Protein AF-A0A2E2QLI1-F1 (afdb_monomer_lite)

Sequence (233 aa):
MRKVNATKKMTFEQELQELSLDFSISRYLEIRRKYPESNPDGFLFFRPYEDTIGFEYAITLEQELEKFQITQGTFLGMLDGYPNRIDQLCLEMLAAIDTRENIENEIPHAIANGLAIGDALLDFLINITLESISYHKCEIPHSYLLLLRMRTNLLNNKYVSEQTSRQRRKFAAKIVAENPDASIRDIAKEMGVNHVTLYAWMKDKKFKEIVERARNFDREEFFKLVGKVLNDK

Structure (mmCIF, N/CA/C/O backbone):
data_AF-A0A2E2QLI1-F1
#
_entry.id   AF-A0A2E2QLI1-F1
#
loop_
_atom_site.group_PDB
_atom_site.id
_atom_site.type_symbol
_atom_site.label_atom_id
_atom_site.label_alt_id
_atom_site.label_comp_id
_atom_site.label_asym_id
_atom_site.label_entity_id
_atom_site.label_seq_id
_atom_site.pdbx_PDB_ins_code
_atom_site.Cartn_x
_atom_site.Cartn_y
_atom_site.Cartn_z
_atom_site.occupancy
_atom_site.B_iso_or_equiv
_atom_site.auth_seq_id
_atom_site.auth_comp_id
_atom_site.auth_asym_id
_atom_site.auth_atom_id
_atom_site.pdbx_PDB_model_num
ATOM 1 N N . MET A 1 1 ? -58.098 16.244 11.320 1.00 41.19 1 MET A N 1
ATOM 2 C CA . MET A 1 1 ? -56.768 16.894 11.310 1.00 41.19 1 MET A CA 1
ATOM 3 C C . MET A 1 1 ? -55.703 15.829 11.540 1.00 41.19 1 MET A C 1
ATOM 5 O O . MET A 1 1 ? -55.616 15.307 12.644 1.00 41.19 1 MET A O 1
ATOM 9 N N . ARG A 1 2 ? -54.956 15.432 10.500 1.00 39.00 2 ARG A N 1
ATOM 10 C CA . ARG A 1 2 ? -53.805 14.526 10.654 1.00 39.00 2 ARG A CA 1
ATOM 11 C C . ARG A 1 2 ? -52.645 15.339 11.225 1.00 39.00 2 ARG A C 1
ATOM 13 O O . ARG A 1 2 ? -52.205 16.288 10.584 1.00 39.00 2 ARG A O 1
ATOM 20 N N . LYS A 1 3 ? -52.192 14.993 12.432 1.00 42.06 3 LYS A N 1
ATOM 21 C CA . LYS A 1 3 ? -50.946 15.520 12.996 1.00 42.06 3 LYS A CA 1
ATOM 22 C C . LYS A 1 3 ? -49.805 15.034 12.105 1.00 42.06 3 LYS A C 1
ATOM 24 O O . LYS A 1 3 ? -49.535 13.839 12.047 1.00 42.06 3 LYS A O 1
ATOM 29 N N . VAL A 1 4 ? -49.192 15.954 11.368 1.00 42.75 4 VAL A N 1
ATOM 30 C CA . VAL A 1 4 ? -47.910 15.718 10.706 1.00 42.75 4 VAL A CA 1
ATOM 31 C C . VAL A 1 4 ? -46.896 15.576 11.836 1.00 42.75 4 VAL A C 1
ATOM 33 O O . VAL A 1 4 ? -46.640 16.542 12.553 1.00 42.75 4 VAL A O 1
ATOM 36 N N . ASN A 1 5 ? -46.399 14.359 12.063 1.00 43.91 5 ASN A N 1
ATOM 37 C CA . ASN A 1 5 ? -45.281 14.143 12.974 1.00 43.91 5 ASN A CA 1
ATOM 38 C C . ASN A 1 5 ? -44.095 14.926 12.413 1.00 43.91 5 ASN A C 1
ATOM 40 O O . ASN A 1 5 ? -43.587 14.599 11.343 1.00 43.91 5 ASN A O 1
ATOM 44 N N . ALA A 1 6 ? -43.704 15.992 13.107 1.00 49.56 6 ALA A N 1
ATOM 45 C CA . ALA A 1 6 ? -42.495 16.725 12.790 1.00 49.56 6 ALA A CA 1
ATOM 46 C C . ALA A 1 6 ? -41.318 15.763 12.975 1.00 49.56 6 ALA A C 1
ATOM 48 O O . ALA A 1 6 ? -41.024 15.350 14.098 1.00 49.56 6 ALA A O 1
ATOM 49 N N . THR A 1 7 ? -40.683 15.361 11.876 1.00 58.19 7 THR A N 1
ATOM 50 C CA . THR A 1 7 ? -39.455 14.570 11.908 1.00 58.19 7 THR A CA 1
ATOM 51 C C . THR A 1 7 ? -38.426 15.389 12.678 1.00 58.19 7 THR A C 1
ATOM 53 O O . THR A 1 7 ? -38.032 16.472 12.241 1.00 58.19 7 THR A O 1
ATOM 56 N N . LYS A 1 8 ? -38.071 14.933 13.882 1.00 75.88 8 LYS A N 1
ATOM 57 C CA . LYS A 1 8 ? -37.109 15.617 14.745 1.00 75.88 8 LYS A CA 1
ATOM 58 C C . LYS A 1 8 ? -35.804 15.746 13.960 1.00 75.88 8 LYS A C 1
ATOM 60 O O . LYS A 1 8 ? -35.238 14.740 13.546 1.00 75.88 8 LYS A O 1
ATOM 65 N N . LYS A 1 9 ? -35.367 16.980 13.699 1.00 78.88 9 LYS A N 1
ATOM 66 C CA . LYS A 1 9 ? -34.127 17.235 12.962 1.00 78.88 9 LYS A CA 1
ATOM 67 C C . LYS A 1 9 ? -32.970 16.719 13.817 1.00 78.88 9 LYS A C 1
ATOM 69 O O . LYS A 1 9 ? -32.770 17.221 14.921 1.00 78.88 9 LYS A O 1
ATOM 74 N N . MET A 1 10 ? -32.275 15.697 13.333 1.00 82.25 10 MET A N 1
ATOM 75 C CA . MET A 1 10 ? -31.115 15.143 14.022 1.00 82.25 10 MET A CA 1
ATOM 76 C C . MET A 1 10 ? -29.966 16.151 14.061 1.00 82.25 10 MET A C 1
ATOM 78 O O . MET A 1 10 ? -29.800 16.951 13.128 1.00 82.25 10 MET A O 1
ATOM 82 N N . THR A 1 11 ? -29.186 16.113 15.142 1.00 87.69 11 THR A N 1
ATOM 83 C CA . THR A 1 11 ? -27.909 16.835 15.227 1.00 87.69 11 THR A CA 1
ATOM 84 C C . THR A 1 11 ? -26.853 16.141 14.370 1.00 87.69 11 THR A C 1
ATOM 86 O O . THR A 1 11 ? -27.034 14.995 13.965 1.00 87.69 11 THR A O 1
ATOM 89 N N . PHE A 1 12 ? -25.752 16.833 14.081 1.00 85.25 12 PHE A N 1
ATOM 90 C CA . PHE A 1 12 ? -24.655 16.250 13.309 1.00 85.25 12 PHE A CA 1
ATOM 91 C C . PHE A 1 12 ? -24.100 14.992 13.994 1.00 85.25 12 PHE A C 1
ATOM 93 O O . PHE A 1 12 ? -23.959 13.960 13.350 1.00 85.25 12 PHE A O 1
ATOM 100 N N . GLU A 1 13 ? -23.901 15.040 15.311 1.00 83.69 13 GLU A N 1
ATOM 101 C CA . GLU A 1 13 ? -23.387 13.930 16.120 1.00 83.69 13 GLU A CA 1
ATOM 102 C C . GLU A 1 13 ? -24.304 12.703 16.060 1.00 83.69 13 GLU A C 1
ATOM 104 O O . GLU A 1 13 ? -23.829 11.577 15.956 1.00 83.69 13 GLU A O 1
ATOM 109 N N . GLN A 1 14 ? -25.624 12.916 16.061 1.00 85.56 14 GLN A N 1
ATOM 110 C CA . GLN A 1 14 ? -26.598 11.832 15.914 1.00 85.56 14 GLN A CA 1
ATOM 111 C C . GLN A 1 14 ? -26.523 11.194 14.526 1.00 85.56 14 GLN A C 1
ATOM 113 O O . GLN A 1 14 ? -26.624 9.977 14.400 1.00 85.56 14 GLN A O 1
ATOM 118 N N . GLU A 1 15 ? -26.335 11.999 13.477 1.00 87.50 15 GLU A N 1
ATOM 119 C CA . GLU A 1 15 ? -26.189 11.478 12.116 1.00 87.50 15 GLU A CA 1
ATOM 120 C C . GLU A 1 15 ? -24.873 10.713 11.930 1.00 87.50 15 GLU A C 1
ATOM 122 O O . GLU A 1 15 ? -24.858 9.720 11.205 1.00 87.50 15 GLU A O 1
ATOM 127 N N . LEU A 1 16 ? -23.797 11.125 12.610 1.00 83.69 16 LEU A N 1
ATOM 128 C CA . LEU A 1 16 ? -22.539 10.372 12.650 1.00 83.69 16 LEU A CA 1
ATOM 129 C C . LEU A 1 16 ? -22.682 9.043 13.381 1.00 83.69 16 LEU A C 1
ATOM 131 O O . LEU A 1 16 ? -22.188 8.028 12.899 1.00 83.69 16 LEU A O 1
ATOM 135 N N . GLN A 1 17 ? -23.368 9.043 14.523 1.00 80.56 17 GLN A N 1
ATOM 136 C CA . GLN A 1 17 ? -23.605 7.829 15.293 1.00 80.56 17 GLN A CA 1
ATOM 137 C C . GLN A 1 17 ? -24.444 6.816 14.505 1.00 80.56 17 GLN A C 1
ATOM 139 O O . GLN A 1 17 ? -24.152 5.626 14.525 1.00 80.56 17 GLN A O 1
ATOM 144 N N . GLU A 1 18 ? -25.464 7.265 13.773 1.00 84.38 18 GLU A N 1
ATOM 145 C CA . GLU A 1 18 ? -26.214 6.371 12.886 1.00 84.38 18 GLU A CA 1
ATOM 146 C C . GLU A 1 18 ? -25.352 5.852 11.731 1.00 84.38 18 GLU A C 1
ATOM 148 O O . GLU A 1 18 ? -25.391 4.660 11.434 1.00 84.38 18 GLU A O 1
ATOM 153 N N . LEU A 1 19 ? -24.535 6.713 11.111 1.00 83.88 19 LEU A N 1
ATOM 154 C CA . LEU A 1 19 ? -23.639 6.307 10.026 1.00 83.88 19 LEU A CA 1
ATOM 155 C C . LEU A 1 19 ? -22.602 5.264 10.479 1.00 83.88 19 LEU A C 1
ATOM 157 O O . LEU A 1 19 ? -22.236 4.404 9.682 1.00 83.88 19 LEU A O 1
ATOM 161 N N . SER A 1 20 ? -22.119 5.327 11.723 1.00 79.06 20 SER A N 1
ATOM 162 C CA . SER A 1 20 ? -21.141 4.362 12.248 1.00 79.06 20 SER A CA 1
ATOM 163 C C . SER A 1 20 ? -21.757 3.010 12.624 1.00 79.06 20 SER A C 1
ATOM 165 O O . SER A 1 20 ? -21.043 2.007 12.672 1.00 79.06 20 SER A O 1
ATOM 167 N N . LEU A 1 21 ? -23.068 2.966 12.882 1.00 81.19 21 LEU A N 1
ATOM 168 C CA . LEU A 1 21 ? -23.817 1.735 13.141 1.00 81.19 21 LEU A CA 1
ATOM 169 C C . LEU A 1 21 ? -24.309 1.069 11.847 1.00 81.19 21 LEU A C 1
ATOM 171 O O . LEU A 1 21 ? -24.316 -0.157 11.769 1.00 81.19 21 LEU A O 1
ATOM 175 N N . ASP A 1 22 ? -24.694 1.860 10.842 1.00 84.06 22 ASP A N 1
ATOM 176 C CA . ASP A 1 22 ? -25.166 1.389 9.534 1.00 84.06 22 ASP A CA 1
ATOM 177 C C . ASP A 1 22 ? -24.547 2.223 8.399 1.00 84.06 22 ASP A C 1
ATOM 179 O O . ASP A 1 22 ? -25.115 3.201 7.894 1.00 84.06 22 ASP A O 1
ATOM 183 N N . PHE A 1 23 ? -23.319 1.859 8.021 1.00 85.62 23 PHE A N 1
ATOM 184 C CA . PHE A 1 23 ? -22.571 2.606 7.018 1.00 85.62 23 PHE A CA 1
ATOM 185 C C . PHE A 1 23 ? -23.143 2.399 5.613 1.00 85.62 23 PHE A C 1
ATOM 187 O O . PHE A 1 23 ? -23.206 1.286 5.089 1.00 85.62 23 PHE A O 1
ATOM 194 N N . SER A 1 24 ? -23.431 3.506 4.924 1.00 89.62 24 SER A N 1
ATOM 195 C CA . SER A 1 24 ? -23.629 3.500 3.476 1.00 89.62 24 SER A CA 1
ATOM 196 C C . SER A 1 24 ? -22.991 4.716 2.817 1.00 89.62 24 SER A C 1
ATOM 198 O O . SER A 1 24 ? -23.020 5.833 3.340 1.00 89.62 24 SER A O 1
ATOM 200 N N . ILE A 1 25 ? -22.468 4.515 1.604 1.00 90.44 25 ILE A N 1
ATOM 201 C CA . ILE A 1 25 ? -21.868 5.591 0.802 1.00 90.44 25 ILE A CA 1
ATOM 202 C C . ILE A 1 25 ? -22.886 6.715 0.566 1.00 90.44 25 ILE A C 1
ATOM 204 O O . ILE A 1 25 ? -22.552 7.894 0.668 1.00 90.44 25 ILE A O 1
ATOM 208 N N . SER A 1 26 ? -24.143 6.367 0.280 1.00 92.75 26 SER A N 1
ATOM 209 C CA . SER A 1 26 ? -25.210 7.346 0.061 1.00 92.75 26 SER A CA 1
ATOM 210 C C . SER A 1 26 ? -25.440 8.232 1.285 1.00 92.75 26 SER A C 1
ATOM 212 O O . SER A 1 26 ? -25.528 9.451 1.128 1.00 92.75 26 SER A O 1
ATOM 214 N N . ARG A 1 27 ? -25.475 7.646 2.491 1.00 90.12 27 ARG A N 1
ATOM 215 C CA . ARG A 1 27 ? -25.647 8.392 3.743 1.00 90.12 27 ARG A CA 1
ATOM 216 C C . ARG A 1 27 ? -24.430 9.255 4.063 1.00 90.12 27 ARG A C 1
ATOM 218 O O . ARG A 1 27 ? -24.593 10.429 4.385 1.00 90.12 27 ARG A O 1
ATOM 225 N N . TYR A 1 28 ? -23.223 8.717 3.888 1.00 90.06 28 TYR A N 1
ATOM 226 C CA . TYR A 1 28 ? -21.980 9.480 4.027 1.00 90.06 28 TYR A CA 1
ATOM 227 C C . TYR A 1 28 ? -21.989 10.735 3.137 1.00 90.06 28 TYR A C 1
ATOM 229 O O . TYR A 1 28 ? -21.735 11.846 3.605 1.00 90.06 28 TYR A O 1
ATOM 237 N N . LEU A 1 29 ? -22.353 10.586 1.856 1.00 91.44 29 LEU A N 1
ATOM 238 C CA . LEU A 1 29 ? -22.421 11.703 0.909 1.00 91.44 29 LEU A CA 1
ATOM 239 C C . LEU A 1 29 ? -23.506 12.724 1.272 1.00 91.44 29 LEU A C 1
ATOM 241 O O . LEU A 1 29 ? -23.312 13.919 1.052 1.00 91.44 29 LEU A O 1
ATOM 245 N N . GLU A 1 30 ? -24.645 12.280 1.803 1.00 92.00 30 GLU A N 1
ATOM 246 C CA . GLU A 1 30 ? -25.705 13.169 2.284 1.00 92.00 30 GLU A CA 1
ATOM 247 C C . GLU A 1 30 ? -25.203 14.058 3.428 1.00 92.00 30 GLU A C 1
ATOM 249 O O . GLU A 1 30 ? -25.315 15.284 3.351 1.00 92.00 30 GLU A O 1
ATOM 254 N N . ILE A 1 31 ? -24.578 13.453 4.442 1.00 90.06 31 ILE A N 1
ATOM 255 C CA . ILE A 1 31 ? -24.029 14.165 5.600 1.00 90.06 31 ILE A CA 1
ATOM 256 C C . ILE A 1 31 ? -22.920 15.124 5.153 1.00 90.06 31 ILE A C 1
ATOM 258 O O . ILE A 1 31 ? -22.949 16.297 5.518 1.00 90.06 31 ILE A O 1
ATOM 262 N N . ARG A 1 32 ? -21.993 14.687 4.288 1.00 90.31 32 ARG A N 1
ATOM 263 C CA . ARG A 1 32 ? -20.899 15.540 3.788 1.00 90.31 32 ARG A CA 1
ATOM 264 C C . ARG A 1 32 ? -21.402 16.748 2.992 1.00 90.31 32 ARG A C 1
ATOM 266 O O . ARG A 1 32 ? -20.812 17.819 3.069 1.00 90.31 32 ARG A O 1
ATOM 273 N N . ARG A 1 33 ? -22.505 16.610 2.248 1.00 92.75 33 ARG A N 1
ATOM 274 C CA . ARG A 1 33 ? -23.150 17.743 1.553 1.00 92.75 33 ARG A CA 1
ATOM 275 C C . ARG A 1 33 ? -23.840 18.697 2.524 1.00 92.75 33 ARG A C 1
ATOM 277 O O . ARG A 1 33 ? -23.825 19.902 2.296 1.00 92.75 33 ARG A O 1
ATOM 284 N N . LYS A 1 34 ? -24.458 18.163 3.581 1.00 92.62 34 LYS A N 1
ATOM 285 C CA . LYS A 1 34 ? -25.134 18.945 4.625 1.00 92.62 34 LYS A CA 1
ATOM 286 C C . LYS A 1 34 ? -24.138 19.697 5.516 1.00 92.62 34 LYS A C 1
ATOM 288 O O . LYS A 1 34 ? -24.452 20.799 5.959 1.00 92.62 34 LYS A O 1
ATOM 293 N N . TYR A 1 35 ? -22.943 19.136 5.713 1.00 90.69 35 TYR A N 1
ATOM 294 C CA . TYR A 1 35 ? -21.863 19.698 6.528 1.00 90.69 35 TYR A CA 1
ATOM 295 C C . TYR A 1 35 ? -20.508 19.677 5.780 1.00 90.69 35 TYR A C 1
ATOM 297 O O . TYR A 1 35 ? -19.648 18.844 6.074 1.00 90.69 35 TYR A O 1
ATOM 305 N N . PRO A 1 36 ? -20.280 20.596 4.817 1.00 87.50 36 PRO A N 1
ATOM 306 C CA . PRO A 1 36 ? -19.088 20.591 3.952 1.00 87.50 36 PRO A CA 1
ATOM 307 C C . PRO A 1 36 ? -17.760 20.847 4.669 1.00 87.50 36 PRO A C 1
ATOM 309 O O . PRO A 1 36 ? -16.706 20.455 4.174 1.00 87.50 36 PRO A O 1
ATOM 312 N N . GLU A 1 37 ? -17.797 21.454 5.851 1.00 86.44 37 GLU A N 1
ATOM 313 C CA . GLU A 1 37 ? -16.604 21.718 6.667 1.00 86.44 37 GLU A CA 1
ATOM 314 C C . GLU A 1 37 ? -16.357 20.628 7.721 1.00 86.44 37 GLU A C 1
ATOM 316 O O . GLU A 1 37 ? -15.303 20.590 8.346 1.00 86.44 37 GLU A O 1
ATOM 321 N N . SER A 1 38 ? -17.314 19.717 7.916 1.00 81.44 38 SER A N 1
ATOM 322 C CA . SER A 1 38 ? -17.221 18.648 8.911 1.00 81.44 38 SER A CA 1
ATOM 323 C C . SER A 1 38 ? -16.802 17.351 8.244 1.00 81.44 38 SER A C 1
ATOM 325 O O . SER A 1 38 ? -17.421 16.950 7.261 1.00 81.44 38 SER A O 1
ATOM 327 N N . ASN A 1 39 ? -15.789 16.668 8.766 1.00 74.88 39 ASN A N 1
ATOM 328 C CA . ASN A 1 39 ? -15.467 15.326 8.306 1.00 74.88 39 ASN A CA 1
ATOM 329 C C . ASN A 1 39 ? -16.363 14.340 9.072 1.00 74.88 39 ASN A C 1
ATOM 331 O O . ASN A 1 39 ? -16.247 14.250 10.293 1.00 74.88 39 ASN A O 1
ATOM 335 N N . PRO A 1 40 ? -17.343 13.685 8.421 1.00 71.69 40 PRO A N 1
A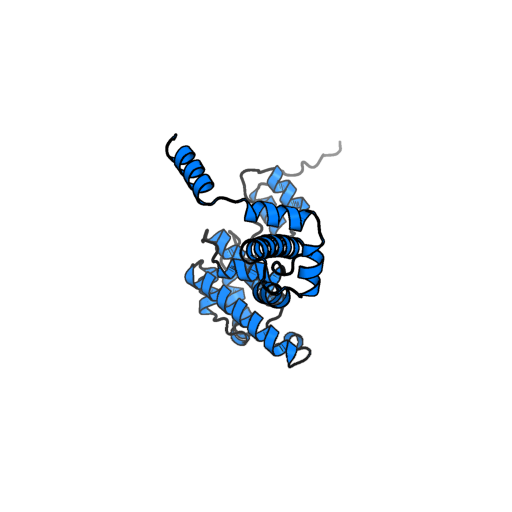TOM 336 C CA . PRO A 1 40 ? -18.058 12.599 9.055 1.00 71.69 40 PRO A CA 1
ATOM 337 C C . PRO A 1 40 ? -17.094 11.425 9.140 1.00 71.69 40 PRO A C 1
ATOM 339 O O . PRO A 1 40 ? -16.958 10.643 8.198 1.00 71.69 40 PRO A O 1
ATOM 342 N N . ASP A 1 41 ? -16.353 11.385 10.238 1.00 65.75 41 ASP A N 1
ATOM 343 C CA . ASP A 1 41 ? -15.303 10.410 10.444 1.00 65.75 41 ASP A CA 1
ATOM 344 C C . ASP A 1 41 ? -15.957 9.034 10.598 1.00 65.75 41 ASP A C 1
ATOM 346 O O . ASP A 1 41 ? -16.566 8.718 11.617 1.00 65.75 41 ASP A O 1
ATOM 350 N N . GLY A 1 42 ? -15.880 8.218 9.546 1.00 66.75 42 GLY A N 1
ATOM 351 C CA . GLY A 1 42 ? -16.369 6.840 9.539 1.00 66.75 42 GLY A CA 1
ATOM 352 C C . GLY A 1 42 ? -15.454 5.886 10.305 1.00 66.75 42 GLY A C 1
ATOM 353 O O . GLY A 1 42 ? -15.320 4.744 9.880 1.00 66.75 42 GLY A O 1
ATOM 354 N N . PHE A 1 43 ? -14.786 6.361 11.365 1.00 76.38 43 PHE A N 1
ATOM 355 C CA . PHE A 1 43 ? -13.871 5.553 12.164 1.00 76.38 43 PHE A CA 1
ATOM 356 C C . PHE A 1 43 ? -14.620 4.357 12.751 1.00 76.38 43 PHE A C 1
ATOM 358 O O . PHE A 1 43 ? -15.614 4.501 13.473 1.00 76.38 43 PHE A O 1
ATOM 365 N N . LEU A 1 44 ? -14.138 3.164 12.431 1.00 76.81 44 LEU A N 1
ATOM 366 C CA . LEU A 1 44 ? -14.644 1.913 12.968 1.00 76.81 44 LEU A CA 1
ATOM 367 C C . LEU A 1 44 ? -13.964 1.580 14.294 1.00 76.81 44 LEU A C 1
ATOM 369 O O . LEU A 1 44 ? -14.625 1.052 15.186 1.00 76.81 44 LEU A O 1
ATOM 373 N N . PHE A 1 45 ? -12.681 1.919 14.437 1.00 78.19 45 PHE A N 1
ATOM 374 C CA . PHE A 1 45 ? -11.832 1.499 15.553 1.00 78.19 45 PHE A CA 1
ATOM 375 C C . PHE A 1 45 ? -11.516 2.636 16.529 1.00 78.19 45 PHE A C 1
ATOM 377 O O . PHE A 1 45 ? -11.376 2.388 17.724 1.00 78.19 45 PHE A O 1
ATOM 384 N N . PHE A 1 46 ? -11.449 3.879 16.043 1.00 76.50 46 PHE A N 1
ATOM 385 C CA . PHE A 1 46 ? -11.130 5.068 16.847 1.00 76.50 46 PHE A CA 1
ATOM 386 C C . PHE A 1 46 ? -12.352 5.971 17.027 1.00 76.50 46 PHE A C 1
ATOM 388 O O . PHE A 1 46 ? -12.418 7.092 16.517 1.00 76.50 46 PHE A O 1
ATOM 395 N N . ARG A 1 47 ? -13.370 5.462 17.727 1.00 73.19 47 ARG A N 1
ATOM 396 C CA . ARG A 1 47 ? -14.611 6.207 17.961 1.00 73.19 47 ARG A CA 1
ATOM 397 C C . ARG A 1 47 ? -14.441 7.200 19.118 1.00 73.19 47 ARG A C 1
ATOM 399 O O . ARG A 1 47 ? -14.027 6.788 20.196 1.00 73.19 47 ARG A O 1
ATOM 406 N N . PRO A 1 48 ? -14.869 8.468 18.971 1.00 58.03 48 PRO A N 1
ATOM 407 C CA . PRO A 1 48 ? -14.723 9.501 20.006 1.00 58.03 48 PRO A CA 1
ATOM 408 C C . PRO A 1 48 ? -15.562 9.279 21.281 1.00 58.03 48 PRO A C 1
ATOM 410 O O . PRO A 1 48 ? -15.549 10.128 22.168 1.00 58.03 48 PRO A O 1
ATOM 413 N N . TYR A 1 49 ? -16.310 8.174 21.374 1.00 59.31 49 TYR A N 1
ATOM 414 C CA . TYR A 1 49 ? -17.210 7.868 22.492 1.00 59.31 49 TYR A CA 1
ATOM 415 C C . TYR A 1 49 ? -17.028 6.455 23.065 1.00 59.31 49 TYR A C 1
ATOM 417 O O . TYR A 1 49 ? -17.793 6.056 23.942 1.00 59.31 49 TYR A O 1
ATOM 425 N N . GLU A 1 50 ? -16.051 5.690 22.572 1.00 63.59 50 GLU A N 1
ATOM 426 C CA . GLU A 1 50 ? -15.782 4.324 23.024 1.00 63.59 50 GLU A CA 1
ATOM 427 C C . GLU A 1 50 ? -14.269 4.170 23.249 1.00 63.59 50 GLU A C 1
ATOM 429 O O . GLU A 1 50 ? -13.525 3.773 22.356 1.00 63.59 50 GLU A O 1
ATOM 434 N N . ASP A 1 51 ? -13.814 4.511 24.458 1.00 57.75 51 ASP A N 1
ATOM 435 C CA . ASP A 1 51 ? -12.388 4.585 24.822 1.00 57.75 51 ASP A CA 1
ATOM 436 C C . ASP A 1 51 ? -11.654 3.221 24.813 1.00 57.75 51 ASP A C 1
ATOM 438 O O . ASP A 1 51 ? -10.445 3.173 25.031 1.00 57.75 51 ASP A O 1
ATOM 442 N N . THR A 1 52 ? -12.349 2.097 24.586 1.00 60.44 52 THR A N 1
ATOM 443 C CA . THR A 1 52 ? -11.801 0.744 24.818 1.00 60.44 52 THR A CA 1
ATOM 444 C C . THR A 1 52 ? -11.656 -0.143 23.584 1.00 60.44 52 THR A C 1
ATOM 446 O O . THR A 1 52 ? -10.955 -1.153 23.667 1.00 60.44 52 THR A O 1
ATOM 449 N N . ILE A 1 53 ? -12.246 0.211 22.435 1.00 67.31 53 ILE A N 1
ATOM 450 C CA . ILE A 1 53 ? -12.356 -0.701 21.277 1.00 67.31 53 ILE A CA 1
ATOM 451 C C . ILE A 1 53 ? -10.982 -1.204 20.801 1.00 67.31 53 ILE A C 1
ATOM 453 O O . ILE A 1 53 ? -10.808 -2.391 20.530 1.00 67.31 53 ILE A O 1
ATOM 457 N N . GLY A 1 54 ? -9.979 -0.323 20.717 1.00 71.44 54 GLY A N 1
ATOM 458 C CA . GLY A 1 54 ? -8.646 -0.699 20.232 1.00 71.44 54 GLY A CA 1
ATOM 459 C C . GLY A 1 54 ? -7.954 -1.756 21.103 1.00 71.44 54 GLY A C 1
ATOM 460 O O . GLY A 1 54 ? -7.311 -2.670 20.586 1.00 71.44 54 GLY A O 1
ATOM 461 N N . PHE A 1 55 ? -8.118 -1.671 22.426 1.00 78.81 55 PHE A N 1
ATOM 462 C CA . PHE A 1 55 ? -7.451 -2.569 23.371 1.00 78.81 55 PHE A CA 1
ATOM 463 C C . PHE A 1 55 ? -8.037 -3.987 23.340 1.00 78.81 55 PHE A C 1
ATOM 465 O O . PHE A 1 55 ? -7.303 -4.969 23.456 1.00 78.81 55 PHE A O 1
ATOM 472 N N . GLU A 1 56 ? -9.346 -4.110 23.113 1.00 85.31 56 GLU A N 1
ATOM 473 C CA . GLU A 1 56 ? -10.017 -5.407 22.977 1.00 85.31 56 GLU A CA 1
ATOM 474 C C . GLU A 1 56 ? -9.461 -6.211 21.795 1.00 85.31 56 GLU A C 1
ATOM 476 O O . GLU A 1 56 ? -9.226 -7.417 21.921 1.00 85.31 56 GLU A O 1
ATOM 481 N N . TYR A 1 57 ? -9.158 -5.548 20.673 1.00 87.12 57 TYR A N 1
ATOM 482 C CA . TYR A 1 57 ? -8.505 -6.194 19.532 1.00 87.12 57 TYR A CA 1
ATOM 483 C C . TYR A 1 57 ? -7.079 -6.642 19.849 1.00 87.12 57 TYR A C 1
ATOM 485 O O . TYR A 1 57 ? -6.684 -7.725 19.423 1.00 87.12 57 TYR A O 1
ATOM 493 N N . ALA A 1 58 ? -6.318 -5.861 20.619 1.00 86.31 58 ALA A N 1
ATOM 494 C CA . ALA A 1 58 ? -4.946 -6.217 20.986 1.00 86.31 58 ALA A CA 1
ATOM 495 C C . ALA A 1 58 ? -4.869 -7.488 21.848 1.00 86.31 58 ALA A C 1
ATOM 497 O O . ALA A 1 58 ? -3.902 -8.240 21.737 1.00 86.31 58 ALA A O 1
ATOM 498 N N . ILE A 1 59 ? -5.886 -7.736 22.679 1.00 88.56 59 ILE A N 1
ATOM 499 C CA . ILE A 1 59 ? -6.021 -8.983 23.445 1.00 88.56 59 ILE A CA 1
ATOM 500 C C . ILE A 1 59 ? -6.531 -10.107 22.541 1.00 88.56 59 ILE A C 1
ATOM 502 O O . ILE A 1 59 ? -5.970 -11.198 22.516 1.00 88.56 59 ILE A O 1
ATOM 506 N N . THR A 1 60 ? -7.601 -9.851 21.786 1.00 91.19 60 THR A N 1
ATOM 507 C CA . THR A 1 60 ? -8.291 -10.893 21.008 1.00 91.19 60 THR A CA 1
ATOM 508 C C . THR A 1 60 ? -7.417 -11.454 19.887 1.00 91.19 60 THR A C 1
ATOM 510 O O . THR A 1 60 ? -7.480 -12.647 19.598 1.00 91.19 60 THR A O 1
ATOM 513 N N . LEU A 1 61 ? -6.591 -10.609 19.265 1.00 92.94 61 LEU A N 1
ATOM 514 C CA . LEU A 1 61 ? -5.759 -10.976 18.120 1.00 92.94 61 LEU A CA 1
ATOM 515 C C . LEU A 1 61 ? -4.330 -11.373 18.501 1.00 92.94 61 LEU A C 1
ATOM 517 O O . LEU A 1 61 ? -3.583 -11.771 17.616 1.00 92.94 61 LEU A O 1
ATOM 521 N N . GLU A 1 62 ? -3.933 -11.303 19.776 1.00 93.62 62 GLU A N 1
ATOM 522 C CA . GLU A 1 62 ? -2.543 -11.510 20.221 1.00 93.62 62 GLU A CA 1
ATOM 523 C C . GLU A 1 62 ? -1.913 -12.777 19.621 1.00 93.62 62 GLU A C 1
ATOM 525 O O . GLU A 1 62 ? -0.930 -12.703 18.884 1.00 93.62 62 GLU A O 1
ATOM 530 N N . GLN A 1 63 ? -2.545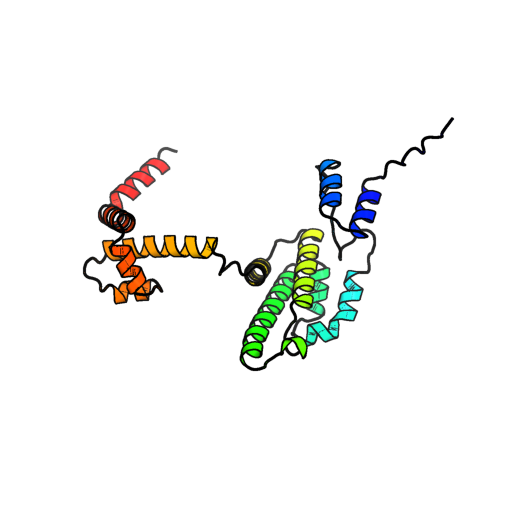 -13.934 19.839 1.00 94.44 63 GLN A N 1
ATOM 531 C CA . GLN A 1 63 ? -2.048 -15.218 19.335 1.00 94.44 63 GLN A CA 1
ATOM 532 C C . GLN A 1 63 ? -2.056 -15.313 17.807 1.00 94.44 63 GLN A C 1
ATOM 534 O O . GLN A 1 63 ? -1.301 -16.093 17.228 1.00 94.44 63 GLN A O 1
ATOM 539 N N . GLU A 1 64 ? -2.953 -14.592 17.137 1.00 94.81 64 GLU A N 1
ATOM 540 C CA . GLU A 1 64 ? -3.031 -14.596 15.680 1.00 94.81 64 GLU A CA 1
ATOM 541 C C . GLU A 1 64 ? -1.932 -13.723 15.067 1.00 94.81 64 GLU A C 1
ATOM 543 O O . GLU A 1 64 ? -1.285 -14.145 14.112 1.00 94.81 64 GLU A O 1
ATOM 548 N N . LEU A 1 65 ? -1.658 -12.559 15.658 1.00 95.88 65 LEU A N 1
ATOM 549 C CA . LEU A 1 65 ? -0.575 -11.661 15.254 1.00 95.88 65 LEU A CA 1
ATOM 550 C C . LEU A 1 65 ? 0.801 -12.308 15.457 1.00 95.88 65 LEU A C 1
ATOM 552 O O . LEU A 1 65 ? 1.645 -12.255 14.558 1.00 95.88 65 LEU A O 1
ATOM 556 N N . GLU A 1 66 ? 1.006 -12.997 16.582 1.00 95.25 66 GLU A N 1
ATOM 557 C CA . GLU A 1 66 ? 2.274 -13.669 16.886 1.00 95.25 66 GLU A CA 1
ATOM 558 C C . GLU A 1 66 ? 2.646 -14.750 15.863 1.00 95.25 66 GLU A C 1
ATOM 560 O O . GLU A 1 66 ? 3.821 -14.876 15.509 1.00 95.25 66 GLU A O 1
ATOM 565 N N . LYS A 1 67 ? 1.665 -15.486 15.314 1.00 95.25 67 LYS A N 1
ATOM 566 C CA . LYS A 1 67 ? 1.904 -16.479 14.243 1.00 95.25 67 LYS A CA 1
ATOM 567 C C . LYS A 1 67 ? 2.587 -15.870 13.022 1.00 95.25 67 LYS A C 1
ATOM 569 O O . LYS A 1 67 ? 3.316 -16.567 12.319 1.00 95.25 67 LYS A O 1
ATOM 574 N N . PHE A 1 68 ? 2.357 -14.583 12.780 1.00 96.44 68 PHE A N 1
ATOM 575 C CA . PHE A 1 68 ? 2.895 -13.840 11.645 1.00 96.44 68 PHE A CA 1
ATOM 576 C C . PHE A 1 68 ? 3.988 -12.851 12.058 1.00 96.44 68 PHE A C 1
ATOM 578 O O . PHE A 1 68 ? 4.304 -11.942 11.297 1.00 96.44 68 PHE A O 1
ATOM 585 N N . GLN A 1 69 ? 4.583 -13.046 13.243 1.00 96.56 69 GLN A N 1
ATOM 586 C CA . GLN A 1 69 ? 5.678 -12.230 13.782 1.00 96.56 69 GLN A CA 1
ATOM 587 C C . GLN A 1 69 ? 5.314 -10.747 13.967 1.00 96.56 69 GLN A C 1
ATOM 589 O O . GLN A 1 69 ? 6.200 -9.895 14.039 1.00 96.56 69 GLN A O 1
ATOM 594 N N . ILE A 1 70 ? 4.021 -10.439 14.087 1.00 96.94 70 ILE A N 1
ATOM 595 C CA . ILE A 1 70 ? 3.538 -9.106 14.443 1.00 96.94 70 ILE A CA 1
ATOM 596 C C . ILE A 1 70 ? 3.456 -9.043 15.963 1.00 96.94 70 ILE A C 1
ATOM 598 O O . ILE A 1 70 ? 2.681 -9.768 16.586 1.00 96.94 70 ILE A O 1
ATOM 602 N N . THR A 1 71 ? 4.274 -8.194 16.581 1.00 94.19 71 THR A N 1
ATOM 603 C CA . THR A 1 71 ? 4.329 -8.155 18.049 1.00 94.19 71 THR A CA 1
ATOM 604 C C . THR A 1 71 ? 3.180 -7.336 18.623 1.00 94.19 71 THR A C 1
ATOM 606 O O . THR A 1 71 ? 2.838 -6.267 18.109 1.00 94.19 71 THR A O 1
ATOM 609 N N . GLN A 1 72 ? 2.632 -7.779 19.757 1.00 92.94 72 GLN A N 1
ATOM 610 C CA . GLN A 1 72 ? 1.585 -7.036 20.464 1.00 92.94 72 GLN A CA 1
ATOM 611 C C . GLN A 1 72 ? 2.035 -5.609 20.819 1.00 92.94 72 GLN A C 1
ATOM 613 O O . GLN A 1 72 ? 1.260 -4.666 20.702 1.00 92.94 72 GLN A O 1
ATOM 618 N N . GLY A 1 73 ? 3.311 -5.423 21.179 1.00 94.31 73 GLY A N 1
ATOM 619 C CA . GLY A 1 73 ? 3.877 -4.100 21.452 1.00 94.31 73 GLY A CA 1
ATOM 620 C C . GLY A 1 73 ? 3.926 -3.187 20.221 1.00 94.31 73 GLY A C 1
ATOM 621 O O . GLY A 1 73 ? 3.700 -1.983 20.345 1.00 94.31 73 GLY A O 1
ATOM 622 N N . THR A 1 74 ? 4.191 -3.738 19.030 1.00 96.69 74 THR A N 1
ATOM 623 C CA . THR A 1 74 ? 4.077 -2.991 17.769 1.00 96.69 74 THR A CA 1
ATOM 624 C C . THR A 1 74 ? 2.623 -2.595 17.509 1.00 96.69 74 THR A C 1
ATOM 626 O O . THR A 1 74 ? 2.358 -1.426 17.234 1.00 96.69 74 THR A O 1
ATOM 629 N N . PHE A 1 75 ? 1.682 -3.531 17.659 1.00 95.88 75 PHE A N 1
ATOM 630 C CA . PHE A 1 75 ? 0.260 -3.276 17.434 1.00 95.88 75 PHE A CA 1
ATOM 631 C C . PHE A 1 75 ? -0.312 -2.226 18.400 1.00 95.88 75 PHE A C 1
ATOM 633 O O . PHE A 1 75 ? -0.893 -1.241 17.953 1.00 95.88 75 PHE A O 1
ATOM 640 N N . LEU A 1 76 ? -0.078 -2.366 19.708 1.00 94.31 76 LEU A N 1
ATOM 641 C CA . LEU A 1 76 ? -0.507 -1.391 20.719 1.00 94.31 76 LEU A CA 1
ATOM 642 C C . LEU A 1 76 ? 0.107 -0.012 20.474 1.00 94.31 76 LEU A C 1
ATOM 644 O O . LEU A 1 76 ? -0.597 0.991 20.469 1.00 94.31 76 LEU A O 1
ATOM 648 N N . GLY A 1 77 ? 1.408 0.041 20.188 1.00 94.88 77 GLY A N 1
ATOM 649 C CA . GLY A 1 77 ? 2.060 1.312 19.903 1.00 94.88 77 GLY A CA 1
ATOM 650 C C . GLY A 1 77 ? 1.554 1.984 18.622 1.00 94.88 77 GLY A C 1
ATOM 651 O O . GLY A 1 77 ? 1.576 3.209 18.528 1.00 94.88 77 GLY A O 1
ATOM 652 N N . MET A 1 78 ? 1.082 1.205 17.643 1.00 96.19 78 MET A N 1
ATOM 653 C CA . MET A 1 78 ? 0.360 1.737 16.489 1.00 96.19 78 MET A CA 1
ATOM 654 C C . MET A 1 78 ? -0.991 2.315 16.916 1.00 96.19 78 MET A C 1
ATOM 656 O O . MET A 1 78 ? -1.319 3.410 16.469 1.00 96.19 78 MET A O 1
ATOM 660 N N . LEU A 1 79 ? -1.748 1.653 17.797 1.00 93.38 79 LEU A N 1
ATOM 661 C CA . LEU A 1 79 ? -3.019 2.191 18.299 1.00 93.38 79 LEU A CA 1
ATOM 662 C C . LEU A 1 79 ? -2.840 3.517 19.050 1.00 93.38 79 LEU A C 1
ATOM 664 O O . LEU A 1 79 ? -3.682 4.401 18.928 1.00 93.38 79 LEU A O 1
ATOM 668 N N . ASP A 1 80 ? -1.718 3.693 19.743 1.00 92.88 80 ASP A N 1
ATOM 669 C CA . ASP A 1 80 ? -1.355 4.944 20.426 1.00 92.88 80 ASP A CA 1
ATOM 670 C C . ASP A 1 80 ? -0.792 6.026 19.482 1.00 92.88 80 ASP A C 1
ATOM 672 O O . ASP A 1 80 ? -0.426 7.116 19.923 1.00 92.88 80 ASP A O 1
ATOM 676 N N . GLY A 1 81 ? -0.695 5.741 18.179 1.00 94.69 81 GLY A N 1
ATOM 677 C CA . GLY A 1 81 ? -0.241 6.703 17.178 1.00 94.69 81 GLY A CA 1
ATOM 678 C C . GLY A 1 81 ? 1.269 6.937 17.161 1.00 94.69 81 GLY A C 1
ATOM 679 O O . GLY A 1 81 ? 1.723 7.962 16.652 1.00 94.69 81 GLY A O 1
ATOM 680 N N . TYR A 1 82 ? 2.086 6.028 17.708 1.00 97.62 82 TYR A N 1
ATOM 681 C CA . TYR A 1 82 ? 3.541 6.193 17.681 1.00 97.62 82 TYR A CA 1
ATOM 682 C C . TYR A 1 82 ? 4.090 5.976 16.260 1.00 97.62 82 TYR A C 1
ATOM 684 O O . TYR A 1 82 ? 4.030 4.851 15.755 1.00 97.62 82 TYR A O 1
ATOM 692 N N . PRO A 1 83 ? 4.699 6.990 15.606 1.00 97.50 83 PRO A N 1
ATOM 693 C CA . PRO A 1 83 ? 5.060 6.899 14.186 1.00 97.50 83 PRO A CA 1
ATOM 694 C C . PRO A 1 83 ? 6.006 5.742 13.847 1.00 97.50 83 PRO A C 1
ATOM 696 O O . PRO A 1 83 ? 5.839 5.068 12.834 1.00 97.50 83 PRO A O 1
ATOM 699 N N . ASN A 1 84 ? 6.975 5.462 14.721 1.00 97.88 84 ASN A N 1
ATOM 700 C CA . ASN A 1 84 ? 7.896 4.338 14.557 1.00 97.88 84 ASN A CA 1
ATOM 701 C C . ASN A 1 84 ? 7.201 2.977 14.697 1.00 97.88 84 ASN A C 1
ATOM 703 O O . ASN A 1 84 ? 7.654 2.005 14.106 1.00 97.88 84 ASN A O 1
ATOM 707 N N . ARG A 1 85 ? 6.115 2.889 15.472 1.00 98.12 85 ARG A N 1
ATOM 708 C CA . ARG A 1 85 ? 5.328 1.659 15.630 1.00 98.12 85 ARG A CA 1
ATOM 709 C C . ARG A 1 85 ? 4.360 1.455 14.472 1.00 98.12 85 ARG A C 1
ATOM 711 O O . ARG A 1 85 ? 4.219 0.327 14.021 1.00 98.12 85 ARG A O 1
ATOM 718 N N . ILE A 1 86 ? 3.789 2.533 13.935 1.00 98.38 86 ILE A N 1
ATOM 719 C CA . ILE A 1 86 ? 3.018 2.507 12.684 1.00 98.38 86 ILE A CA 1
ATOM 720 C C . ILE A 1 86 ? 3.892 1.972 11.538 1.00 98.38 86 ILE A C 1
ATOM 722 O O . ILE A 1 86 ? 3.498 1.029 10.852 1.00 98.38 86 ILE A O 1
ATOM 726 N N . ASP A 1 87 ? 5.089 2.538 11.343 1.00 98.50 87 ASP A N 1
ATOM 727 C CA . ASP A 1 87 ? 6.014 2.091 10.292 1.00 98.50 87 ASP A CA 1
ATOM 728 C C . ASP A 1 87 ? 6.470 0.641 10.514 1.00 98.50 87 ASP A C 1
ATOM 730 O O . ASP A 1 87 ? 6.430 -0.170 9.590 1.00 98.50 87 ASP A O 1
ATOM 734 N N . GLN A 1 88 ? 6.808 0.282 11.757 1.00 98.56 88 GLN A N 1
ATOM 735 C CA . GLN A 1 88 ? 7.191 -1.082 12.118 1.00 98.56 88 GLN A CA 1
ATOM 736 C C . GLN A 1 88 ? 6.074 -2.096 11.824 1.00 98.56 88 GLN A C 1
ATOM 738 O O . GLN A 1 88 ? 6.355 -3.134 11.230 1.00 98.56 88 GLN A O 1
ATOM 743 N N . LEU A 1 89 ? 4.815 -1.793 12.162 1.00 98.31 89 LEU A N 1
ATOM 744 C CA . LEU A 1 89 ? 3.681 -2.668 11.841 1.00 98.31 89 LEU A CA 1
ATOM 745 C C . LEU A 1 89 ? 3.548 -2.862 10.328 1.00 98.31 89 LEU A C 1
ATOM 747 O O . LEU A 1 89 ? 3.286 -3.966 9.852 1.00 98.31 89 LEU A O 1
ATOM 751 N N . CYS A 1 90 ? 3.756 -1.793 9.556 1.00 98.44 90 CYS A N 1
ATOM 752 C CA . CYS A 1 90 ? 3.716 -1.866 8.101 1.00 98.44 90 CYS A CA 1
ATOM 753 C C . CYS A 1 90 ? 4.818 -2.770 7.534 1.00 98.44 90 CYS A C 1
ATOM 755 O O . CYS A 1 90 ? 4.565 -3.535 6.603 1.00 98.44 90 CYS A O 1
ATOM 757 N N . LEU A 1 91 ? 6.026 -2.709 8.096 1.00 98.38 91 LEU A N 1
ATOM 758 C CA . LEU A 1 91 ? 7.133 -3.591 7.722 1.00 98.38 91 LEU A CA 1
ATOM 759 C C . LEU A 1 91 ? 6.860 -5.052 8.104 1.00 98.38 91 LEU A C 1
ATOM 761 O O . LEU A 1 91 ? 7.121 -5.941 7.296 1.00 98.38 91 LEU A O 1
ATOM 765 N N . GLU A 1 92 ? 6.292 -5.304 9.284 1.00 98.25 92 GLU A N 1
ATOM 766 C CA . GLU A 1 92 ? 5.897 -6.649 9.725 1.00 98.25 92 GLU A CA 1
ATOM 767 C C . GLU A 1 92 ? 4.816 -7.242 8.801 1.00 98.25 92 GLU A C 1
ATOM 769 O O . GLU A 1 92 ? 4.934 -8.387 8.365 1.00 98.25 92 GLU A O 1
ATOM 774 N N . MET A 1 93 ? 3.821 -6.447 8.387 1.00 97.88 93 MET A N 1
ATOM 775 C CA . MET A 1 93 ? 2.835 -6.865 7.380 1.00 97.88 93 MET A CA 1
ATOM 776 C C . MET A 1 93 ? 3.477 -7.192 6.022 1.00 97.88 93 MET A C 1
ATOM 778 O O . MET A 1 93 ? 3.111 -8.187 5.400 1.00 97.88 93 MET A O 1
ATOM 782 N N . LEU A 1 94 ? 4.436 -6.386 5.549 1.00 97.06 94 LEU A N 1
ATOM 783 C CA . LEU A 1 94 ? 5.158 -6.661 4.298 1.00 97.06 94 LEU A CA 1
ATOM 784 C C . LEU A 1 94 ? 5.954 -7.970 4.383 1.00 97.06 94 LEU A C 1
ATOM 786 O O . LEU A 1 94 ? 5.913 -8.765 3.446 1.00 97.06 94 LEU A O 1
ATOM 790 N N . ALA A 1 95 ? 6.626 -8.221 5.508 1.00 97.19 95 ALA A N 1
ATOM 791 C CA . ALA A 1 95 ? 7.344 -9.471 5.748 1.00 97.19 95 ALA A CA 1
ATOM 792 C C . ALA A 1 95 ? 6.398 -10.685 5.792 1.00 97.19 95 ALA A C 1
ATOM 794 O O . ALA A 1 95 ? 6.723 -11.750 5.263 1.00 97.19 95 ALA A O 1
ATOM 795 N N . ALA A 1 96 ? 5.202 -10.524 6.365 1.00 96.19 96 ALA A N 1
ATOM 796 C CA . ALA A 1 96 ? 4.181 -11.566 6.375 1.00 96.19 96 ALA A CA 1
ATOM 797 C C . ALA A 1 96 ? 3.631 -11.863 4.965 1.00 96.19 96 ALA A C 1
ATOM 799 O O . ALA A 1 96 ? 3.387 -13.026 4.642 1.00 96.19 96 ALA A O 1
ATOM 800 N N . ILE A 1 97 ? 3.478 -10.843 4.108 1.00 94.81 97 ILE A N 1
ATOM 801 C CA . ILE A 1 97 ? 3.102 -11.023 2.694 1.00 94.81 97 ILE A CA 1
ATOM 802 C C . ILE A 1 97 ? 4.200 -11.768 1.928 1.00 94.81 97 ILE A C 1
ATOM 804 O O . ILE A 1 97 ? 3.896 -12.729 1.230 1.00 94.81 97 ILE A O 1
ATOM 808 N N . ASP A 1 98 ? 5.464 -11.375 2.089 1.00 94.19 98 ASP A N 1
ATOM 809 C CA . ASP A 1 98 ? 6.597 -12.062 1.452 1.00 94.19 98 ASP A CA 1
ATOM 810 C C . ASP A 1 98 ? 6.673 -13.538 1.883 1.00 94.19 98 ASP A C 1
ATOM 812 O O . ASP A 1 98 ? 6.766 -14.449 1.060 1.00 94.19 98 ASP A O 1
ATOM 816 N N . THR A 1 99 ? 6.511 -13.801 3.183 1.00 94.50 99 THR A N 1
ATOM 817 C CA . THR A 1 99 ? 6.447 -15.167 3.724 1.00 94.50 99 THR A CA 1
ATOM 818 C C . THR A 1 99 ? 5.286 -15.958 3.120 1.00 94.50 99 THR A C 1
ATOM 820 O O . THR A 1 99 ? 5.464 -17.111 2.728 1.00 94.50 99 THR A O 1
ATOM 823 N N . ARG A 1 100 ? 4.103 -15.345 2.994 1.00 94.12 100 ARG A N 1
ATOM 824 C CA . ARG A 1 100 ? 2.944 -15.958 2.336 1.00 94.12 100 ARG A CA 1
ATOM 825 C C . ARG A 1 100 ? 3.256 -16.337 0.890 1.00 94.12 100 ARG A C 1
ATOM 827 O O . ARG A 1 100 ? 2.981 -17.473 0.520 1.00 94.12 100 ARG A O 1
ATOM 834 N N . GLU A 1 101 ? 3.817 -15.427 0.094 1.00 91.25 101 GLU A N 1
ATOM 835 C CA . GLU A 1 101 ? 4.147 -15.692 -1.314 1.00 91.25 101 GLU A CA 1
ATOM 836 C C . GLU A 1 101 ? 5.102 -16.886 -1.449 1.00 91.25 101 GLU A C 1
ATOM 838 O O . GLU A 1 101 ? 4.919 -17.734 -2.323 1.00 91.25 101 GLU A O 1
ATOM 843 N N . ASN A 1 102 ? 6.071 -17.011 -0.540 1.00 91.81 102 ASN A N 1
ATOM 844 C CA . ASN A 1 102 ? 6.987 -18.149 -0.508 1.00 91.81 102 ASN A CA 1
ATOM 845 C C . ASN A 1 102 ? 6.275 -19.464 -0.141 1.00 91.81 102 ASN A C 1
ATOM 847 O O . ASN A 1 102 ? 6.464 -20.472 -0.820 1.00 91.81 102 ASN A O 1
ATOM 851 N N . ILE A 1 103 ? 5.411 -19.460 0.879 1.00 92.56 103 ILE A N 1
ATOM 852 C CA . ILE A 1 103 ? 4.717 -20.673 1.341 1.00 92.56 103 ILE A CA 1
ATOM 853 C C . ILE A 1 103 ? 3.640 -21.128 0.348 1.00 92.56 103 ILE A C 1
ATOM 855 O O . ILE A 1 103 ? 3.509 -22.327 0.113 1.00 92.56 103 ILE A O 1
ATOM 859 N N . GLU A 1 104 ? 2.870 -20.219 -0.257 1.00 89.31 104 GLU A N 1
ATOM 860 C CA . GLU A 1 104 ? 1.808 -20.582 -1.213 1.00 89.31 104 GLU A CA 1
ATOM 861 C C . GLU A 1 104 ? 2.354 -21.276 -2.472 1.00 89.31 104 GLU A C 1
ATOM 863 O O . GLU A 1 104 ? 1.648 -22.078 -3.085 1.00 89.31 104 GLU A O 1
ATOM 868 N N . ASN A 1 105 ? 3.617 -21.021 -2.830 1.00 86.75 105 ASN A N 1
ATOM 869 C CA . ASN A 1 105 ? 4.296 -21.721 -3.921 1.00 86.75 105 ASN A CA 1
ATOM 870 C C . ASN A 1 105 ? 4.662 -23.174 -3.568 1.00 86.75 105 ASN A C 1
ATOM 872 O O . ASN A 1 105 ? 4.765 -24.011 -4.466 1.00 86.75 105 ASN A O 1
ATOM 876 N N . GLU A 1 106 ? 4.857 -23.484 -2.285 1.00 89.94 106 GLU A N 1
ATOM 877 C CA . GLU A 1 106 ? 5.296 -24.802 -1.810 1.00 89.94 106 GLU A CA 1
ATOM 878 C C . GLU A 1 106 ? 4.141 -25.655 -1.269 1.00 89.94 106 GLU A C 1
ATOM 880 O O . GLU A 1 106 ? 4.111 -26.872 -1.470 1.00 89.94 106 GLU A O 1
ATOM 885 N N . ILE A 1 107 ? 3.178 -25.029 -0.587 1.00 89.38 107 ILE A N 1
ATOM 886 C CA . ILE A 1 107 ? 2.110 -25.693 0.161 1.00 89.38 107 ILE A CA 1
ATOM 887 C C . ILE A 1 107 ? 0.743 -25.193 -0.331 1.00 89.38 107 ILE A C 1
ATOM 889 O O . ILE A 1 107 ? 0.338 -24.065 -0.025 1.00 89.38 107 ILE A O 1
ATOM 893 N N . PRO A 1 108 ? -0.038 -26.041 -1.026 1.00 86.69 108 PRO A N 1
ATOM 894 C CA . PRO A 1 108 ? -1.420 -25.726 -1.362 1.00 86.69 108 PRO A CA 1
ATOM 895 C C . PRO A 1 108 ? -2.250 -25.420 -0.108 1.00 86.69 108 PRO A C 1
ATOM 897 O O . PRO A 1 108 ? -2.129 -26.095 0.914 1.00 86.69 108 PRO A O 1
ATOM 900 N N . HIS A 1 109 ? -3.144 -24.434 -0.203 1.00 87.38 109 HIS A N 1
ATOM 901 C CA . HIS A 1 109 ? -4.057 -24.038 0.880 1.00 87.38 109 HIS A CA 1
ATOM 902 C C . HIS A 1 109 ? -3.372 -23.536 2.168 1.00 87.38 109 HIS A C 1
ATOM 904 O O . HIS A 1 109 ? -3.977 -23.588 3.239 1.00 87.38 109 HIS A O 1
ATOM 910 N N . ALA A 1 110 ? -2.148 -23.003 2.079 1.00 90.06 110 ALA A N 1
ATOM 911 C CA . ALA A 1 110 ? -1.406 -22.464 3.222 1.00 90.06 110 ALA A CA 1
ATOM 912 C C . ALA A 1 110 ? -2.220 -21.483 4.088 1.00 90.06 110 ALA A C 1
ATOM 914 O O . ALA A 1 110 ? -2.234 -21.607 5.311 1.00 90.06 110 ALA A O 1
ATOM 915 N N . ILE A 1 111 ? -2.964 -20.563 3.463 1.00 89.25 111 ILE A N 1
ATOM 916 C CA . ILE A 1 111 ? -3.823 -19.599 4.172 1.00 89.25 111 ILE A CA 1
ATOM 917 C C . ILE A 1 111 ? -4.970 -20.296 4.906 1.00 89.25 111 ILE A C 1
ATOM 919 O O . ILE A 1 111 ? -5.215 -20.015 6.074 1.00 89.25 111 ILE A O 1
ATOM 923 N N . ALA A 1 112 ? -5.672 -21.220 4.240 1.00 86.81 112 ALA A N 1
ATOM 924 C CA . ALA A 1 112 ? -6.814 -21.919 4.835 1.00 86.81 112 ALA A CA 1
ATOM 925 C C . ALA A 1 112 ? -6.399 -22.771 6.047 1.00 86.81 112 ALA A C 1
ATOM 927 O O . ALA A 1 112 ? -7.187 -22.964 6.968 1.00 86.81 112 ALA A O 1
ATOM 928 N N . ASN A 1 113 ? -5.145 -23.229 6.057 1.00 88.25 113 ASN A N 1
ATOM 929 C CA . ASN A 1 113 ? -4.539 -23.964 7.162 1.00 88.25 113 ASN A CA 1
ATOM 930 C C . ASN A 1 113 ? -3.902 -23.051 8.230 1.00 88.25 113 ASN A C 1
ATOM 932 O O . ASN A 1 113 ? -3.324 -23.558 9.188 1.00 88.25 113 ASN A O 1
ATOM 936 N N . GLY A 1 114 ? -3.974 -21.724 8.075 1.00 89.31 114 GLY A N 1
ATOM 937 C CA . GLY A 1 114 ? -3.408 -20.757 9.020 1.00 89.31 114 GLY A CA 1
ATOM 938 C C . GLY A 1 114 ? -1.876 -20.712 9.047 1.00 89.31 114 GLY A C 1
ATOM 939 O O . GLY A 1 114 ? -1.306 -20.279 10.044 1.00 89.31 114 GLY A O 1
ATOM 940 N N . LEU A 1 115 ? -1.211 -21.175 7.982 1.00 91.06 115 LEU A N 1
ATOM 941 C CA . LEU A 1 115 ? 0.254 -21.177 7.848 1.00 91.06 115 LEU A CA 1
ATOM 942 C C . LEU A 1 115 ? 0.801 -19.861 7.280 1.00 91.06 115 LEU A C 1
ATOM 944 O O . LEU A 1 115 ? 1.994 -19.595 7.372 1.00 91.06 115 LEU A O 1
ATOM 948 N N . ALA A 1 116 ? -0.067 -19.054 6.673 1.00 94.75 116 ALA A N 1
ATOM 949 C CA . ALA A 1 116 ? 0.260 -17.770 6.072 1.00 94.75 116 ALA A CA 1
ATOM 950 C C . ALA A 1 116 ? -0.846 -16.753 6.375 1.00 94.75 116 ALA A C 1
ATOM 952 O O . ALA A 1 116 ? -2.001 -17.136 6.584 1.00 94.75 116 ALA A O 1
ATOM 953 N N . ILE A 1 117 ? -0.495 -15.464 6.394 1.00 95.56 117 ILE A N 1
ATOM 954 C CA . ILE A 1 117 ? -1.442 -14.401 6.736 1.00 95.56 117 ILE A CA 1
ATOM 955 C C . ILE A 1 117 ? -2.580 -14.326 5.710 1.00 95.56 117 ILE A C 1
ATOM 957 O O . ILE A 1 117 ? -2.359 -14.260 4.499 1.00 95.56 117 ILE A O 1
ATOM 961 N N . GLY A 1 118 ? -3.818 -14.345 6.199 1.00 94.75 118 GLY A N 1
ATOM 962 C CA . GLY A 1 118 ? -5.002 -14.229 5.354 1.00 94.75 118 GLY A CA 1
ATOM 963 C C . GLY A 1 118 ? -5.300 -12.789 4.943 1.00 94.75 118 GLY A C 1
ATOM 964 O O . GLY A 1 118 ? -4.959 -11.839 5.647 1.00 94.75 118 GLY A O 1
ATOM 965 N N . ASP A 1 119 ? -6.010 -12.630 3.823 1.00 94.69 119 ASP A N 1
ATOM 966 C CA . ASP A 1 119 ? -6.428 -11.312 3.326 1.00 94.69 119 ASP A CA 1
ATOM 967 C C . ASP A 1 119 ? -7.314 -10.559 4.327 1.00 94.69 119 ASP A C 1
ATOM 969 O O . ASP A 1 119 ? -7.169 -9.352 4.468 1.00 94.69 119 ASP A O 1
ATOM 973 N N . ALA A 1 120 ? -8.173 -11.266 5.071 1.00 95.19 120 ALA A N 1
ATOM 974 C CA . ALA A 1 120 ? -9.063 -10.652 6.057 1.00 95.19 120 ALA A CA 1
ATOM 975 C C . ALA A 1 120 ? -8.297 -9.962 7.199 1.00 95.19 120 ALA A C 1
ATOM 977 O O . ALA A 1 120 ? -8.581 -8.807 7.513 1.00 95.19 120 ALA A O 1
ATOM 978 N N . LEU A 1 121 ? -7.304 -10.643 7.786 1.00 95.62 121 LEU A N 1
ATOM 979 C CA . LEU A 1 121 ? -6.468 -10.058 8.837 1.00 95.62 121 LEU A CA 1
ATOM 980 C C . LEU A 1 121 ? -5.623 -8.910 8.280 1.00 95.62 121 LEU A C 1
ATOM 982 O O . LEU A 1 121 ? -5.513 -7.861 8.906 1.00 95.62 121 LEU A O 1
ATOM 986 N N . LEU A 1 122 ? -5.063 -9.081 7.082 1.00 96.00 122 LEU A N 1
ATOM 987 C CA . LEU A 1 122 ? -4.260 -8.046 6.443 1.00 96.00 122 LEU A CA 1
ATOM 988 C C . LEU A 1 122 ? -5.082 -6.782 6.138 1.00 96.00 122 LEU A C 1
ATOM 990 O O . LEU A 1 122 ? -4.632 -5.676 6.423 1.00 96.00 122 LEU A O 1
ATOM 994 N N . ASP A 1 123 ? -6.297 -6.928 5.608 1.00 95.75 123 ASP A N 1
ATOM 995 C CA . ASP A 1 123 ? -7.194 -5.800 5.339 1.00 95.75 123 ASP A CA 1
ATOM 996 C C . ASP A 1 123 ? -7.643 -5.122 6.634 1.00 95.75 123 ASP A C 1
ATOM 998 O O . ASP A 1 123 ? -7.685 -3.892 6.694 1.00 95.75 123 ASP A O 1
ATOM 1002 N N . PHE A 1 124 ? -7.922 -5.892 7.688 1.00 95.12 124 PHE A N 1
ATOM 1003 C CA . PHE A 1 124 ? -8.183 -5.344 9.018 1.00 95.12 124 PHE A CA 1
ATOM 1004 C C . PHE A 1 124 ? -7.007 -4.486 9.507 1.00 95.12 124 PHE A C 1
ATOM 1006 O O . PHE A 1 124 ? -7.204 -3.317 9.842 1.00 95.12 124 PHE A O 1
ATOM 1013 N N . LEU A 1 125 ? -5.783 -5.026 9.475 1.00 96.12 125 LEU A N 1
ATOM 1014 C CA . LEU A 1 125 ? -4.572 -4.336 9.928 1.00 96.12 125 LEU A CA 1
ATOM 1015 C C . LEU A 1 125 ? -4.282 -3.069 9.117 1.00 96.12 125 LEU A C 1
ATOM 1017 O O . LEU A 1 125 ? -3.912 -2.041 9.683 1.00 96.12 125 LEU A O 1
ATOM 1021 N N . ILE A 1 126 ? -4.484 -3.101 7.800 1.00 96.38 126 ILE A N 1
ATOM 1022 C CA . ILE A 1 126 ? -4.305 -1.927 6.939 1.00 96.38 126 ILE A CA 1
ATOM 1023 C C . ILE A 1 126 ? -5.320 -0.838 7.288 1.00 96.38 126 ILE A C 1
ATOM 1025 O O . ILE A 1 126 ? -4.934 0.322 7.433 1.00 96.38 126 ILE A O 1
ATOM 1029 N N . ASN A 1 127 ? -6.595 -1.195 7.467 1.00 93.94 127 ASN A N 1
ATOM 1030 C CA . ASN A 1 127 ? -7.633 -0.220 7.801 1.00 93.94 127 ASN A CA 1
ATOM 1031 C C . ASN A 1 127 ? -7.417 0.391 9.188 1.00 93.94 127 ASN A C 1
ATOM 1033 O O . ASN A 1 127 ? -7.434 1.612 9.310 1.00 93.94 127 ASN A O 1
ATOM 1037 N N . ILE A 1 128 ? -7.145 -0.415 10.217 1.00 94.25 128 ILE A N 1
ATOM 1038 C CA . ILE A 1 128 ? -6.906 0.121 11.565 1.00 94.25 128 ILE A CA 1
ATOM 1039 C C . ILE A 1 128 ? -5.633 0.973 11.629 1.00 94.25 128 ILE A C 1
ATOM 1041 O O . ILE A 1 128 ? -5.614 1.994 12.314 1.00 94.25 128 ILE A O 1
ATOM 1045 N N . THR A 1 129 ? -4.603 0.635 10.844 1.00 96.12 129 THR A N 1
ATOM 1046 C CA . THR A 1 129 ? -3.404 1.475 10.699 1.00 96.12 129 THR A CA 1
ATOM 1047 C C . THR A 1 129 ? -3.741 2.816 10.046 1.00 96.12 129 THR A C 1
ATOM 1049 O O . THR A 1 129 ? -3.274 3.855 10.509 1.00 96.12 129 THR A O 1
ATOM 1052 N N . LEU A 1 130 ? -4.574 2.828 8.997 1.00 95.38 130 LEU A N 1
ATOM 1053 C CA . LEU A 1 130 ? -5.032 4.066 8.360 1.00 95.38 130 LEU A CA 1
ATOM 1054 C C . LEU A 1 130 ? -5.827 4.943 9.320 1.00 95.38 130 LEU A C 1
ATOM 1056 O O . LEU A 1 130 ? -5.622 6.157 9.357 1.00 95.38 130 LEU A O 1
ATOM 1060 N N . GLU A 1 131 ? -6.739 4.332 10.077 1.00 92.31 131 GLU A N 1
ATOM 1061 C CA . GLU A 1 131 ? -7.522 5.056 11.068 1.00 92.31 131 GLU A CA 1
ATOM 1062 C C . GLU A 1 131 ? -6.623 5.640 12.152 1.00 92.31 131 GLU A C 1
ATOM 1064 O O . GLU A 1 131 ? -6.772 6.817 12.453 1.00 92.31 131 GLU A O 1
ATOM 1069 N N . SER A 1 132 ? -5.641 4.882 12.651 1.00 93.12 132 SER A N 1
ATOM 1070 C CA . SER A 1 132 ? -4.653 5.388 13.609 1.00 93.12 132 SER A CA 1
ATOM 1071 C C . SER A 1 132 ? -3.886 6.591 13.050 1.00 93.12 132 SER A C 1
ATOM 1073 O O . SER A 1 132 ? -3.857 7.650 13.680 1.00 93.12 132 SER A O 1
ATOM 1075 N N . ILE A 1 133 ? -3.342 6.480 11.830 1.00 95.25 133 ILE A N 1
ATOM 1076 C CA . ILE A 1 133 ? -2.634 7.583 11.161 1.00 95.25 133 ILE A CA 1
ATOM 1077 C C . ILE A 1 133 ? -3.533 8.822 11.067 1.00 95.25 133 ILE A C 1
ATOM 1079 O O . ILE A 1 133 ? -3.093 9.933 11.362 1.00 95.25 133 ILE A O 1
ATOM 1083 N N . SER A 1 134 ? -4.792 8.645 10.663 1.00 92.38 134 SER A N 1
ATOM 1084 C CA . SER A 1 134 ? -5.739 9.748 10.497 1.00 92.38 134 SER A CA 1
ATOM 1085 C C . SER A 1 134 ? -6.166 10.360 11.833 1.00 92.38 134 SER A C 1
ATOM 1087 O O . SER A 1 134 ? -6.235 11.584 11.944 1.00 92.38 134 SER A O 1
ATOM 1089 N N . TYR A 1 135 ? -6.455 9.532 12.836 1.00 90.12 135 TYR A N 1
ATOM 1090 C CA . TYR A 1 135 ? -6.926 9.944 14.157 1.00 90.12 135 TYR A CA 1
ATOM 1091 C C . TYR A 1 135 ? -5.839 10.713 14.915 1.00 90.12 135 TYR A C 1
ATOM 1093 O O . TYR A 1 135 ? -6.069 11.826 15.391 1.00 90.12 135 TYR A O 1
ATOM 1101 N N . HIS A 1 136 ? -4.619 10.172 14.930 1.00 91.56 136 HIS A N 1
ATOM 1102 C CA . HIS A 1 136 ? -3.457 10.778 15.588 1.00 91.56 136 HIS A CA 1
ATOM 1103 C C . HIS A 1 136 ? -2.727 11.812 14.724 1.00 91.56 136 HIS A C 1
ATOM 1105 O O . HIS A 1 136 ? -1.765 12.430 15.177 1.00 91.56 136 HIS A O 1
ATOM 1111 N N . LYS A 1 137 ? -3.199 12.047 13.491 1.00 93.88 137 LYS A N 1
ATOM 1112 C CA . LYS A 1 137 ? -2.631 13.004 12.524 1.00 93.88 137 LYS A CA 1
ATOM 1113 C C . LYS A 1 137 ? -1.148 12.748 12.238 1.00 93.88 137 LYS A C 1
ATOM 1115 O O . LYS A 1 137 ? -0.355 13.683 12.117 1.00 93.88 137 LYS A O 1
ATOM 1120 N N . CYS A 1 138 ? -0.775 11.478 12.144 1.00 95.31 138 CYS A N 1
ATOM 1121 C CA . CYS A 1 138 ? 0.580 11.068 11.810 1.00 95.31 138 CYS A CA 1
ATOM 1122 C C . CYS A 1 138 ? 0.868 11.280 10.317 1.00 95.31 138 CYS A C 1
ATOM 1124 O O . CYS A 1 138 ? -0.033 11.301 9.476 1.00 95.31 138 CYS A O 1
ATOM 1126 N N . GLU A 1 139 ? 2.148 11.383 9.965 1.00 96.69 139 GLU A N 1
ATOM 1127 C CA . GLU A 1 139 ? 2.563 11.273 8.568 1.00 96.69 139 GLU A CA 1
ATOM 1128 C C . GLU A 1 139 ? 2.393 9.830 8.078 1.00 96.69 139 GLU A C 1
ATOM 1130 O O . GLU A 1 139 ? 2.653 8.877 8.814 1.00 96.69 139 GLU A O 1
ATOM 1135 N N . ILE A 1 140 ? 1.977 9.661 6.821 1.00 97.44 140 ILE A N 1
ATOM 1136 C CA . ILE A 1 140 ? 1.853 8.335 6.211 1.00 97.44 140 ILE A CA 1
ATOM 1137 C C . ILE A 1 140 ? 3.264 7.792 5.936 1.00 97.44 140 ILE A C 1
ATOM 1139 O O . ILE A 1 140 ? 3.977 8.372 5.108 1.00 97.44 140 ILE A O 1
ATOM 1143 N N . PRO A 1 141 ? 3.678 6.669 6.552 1.00 97.69 141 PRO A N 1
ATOM 1144 C CA . PRO A 1 141 ? 4.992 6.112 6.285 1.00 97.69 141 PRO A CA 1
ATOM 1145 C C . PRO A 1 141 ? 5.062 5.500 4.880 1.00 97.69 141 PRO A C 1
ATOM 1147 O O . PRO A 1 141 ? 4.073 5.039 4.302 1.00 97.69 141 PRO A O 1
ATOM 1150 N N . HIS A 1 142 ? 6.269 5.460 4.313 1.00 97.25 142 HIS A N 1
ATOM 1151 C CA . HIS A 1 142 ? 6.490 4.909 2.972 1.00 97.25 142 HIS A CA 1
ATOM 1152 C C . HIS A 1 142 ? 6.152 3.412 2.894 1.00 97.25 142 HIS A C 1
ATOM 1154 O O . HIS A 1 142 ? 5.671 2.949 1.859 1.00 97.25 142 HIS A O 1
ATOM 1160 N N . SER A 1 143 ? 6.362 2.671 3.983 1.00 97.94 143 SER A N 1
ATOM 1161 C CA . SER A 1 143 ? 5.978 1.262 4.129 1.00 97.94 143 SER A CA 1
ATOM 1162 C C . SER A 1 143 ? 4.465 1.056 3.967 1.00 97.94 143 SER A C 1
ATOM 1164 O O . SER A 1 143 ? 4.049 0.160 3.235 1.00 97.94 143 SER A O 1
ATOM 1166 N N . TYR A 1 144 ? 3.634 1.944 4.523 1.00 98.06 144 TYR A N 1
ATOM 1167 C CA . TYR A 1 144 ? 2.181 1.914 4.332 1.00 98.06 144 TYR A CA 1
ATOM 1168 C C . TYR A 1 144 ? 1.787 2.162 2.867 1.00 98.06 144 TYR A C 1
ATOM 1170 O O . TYR A 1 144 ? 0.933 1.472 2.307 1.00 98.06 144 TYR A O 1
ATOM 1178 N N . LEU A 1 145 ? 2.458 3.099 2.186 1.00 96.19 145 LEU A N 1
ATOM 1179 C CA . LEU A 1 145 ? 2.244 3.309 0.749 1.00 96.19 145 LEU A CA 1
ATOM 1180 C C . LEU A 1 145 ? 2.616 2.068 -0.075 1.00 96.19 145 LEU A C 1
ATOM 1182 O O . LEU A 1 145 ? 1.949 1.775 -1.069 1.00 96.19 145 LEU A O 1
ATOM 1186 N N . LEU A 1 146 ? 3.670 1.343 0.308 1.00 95.75 146 LEU A N 1
ATOM 1187 C CA . LEU A 1 146 ? 4.044 0.081 -0.334 1.00 95.75 146 LEU A CA 1
ATOM 1188 C C . LEU A 1 146 ? 2.986 -1.002 -0.105 1.00 95.75 146 LEU A C 1
ATOM 1190 O O . LEU A 1 146 ? 2.589 -1.638 -1.081 1.00 95.75 146 LEU A O 1
ATOM 1194 N N . LEU A 1 147 ? 2.459 -1.140 1.116 1.00 95.38 147 LEU A N 1
ATOM 1195 C CA . LEU A 1 147 ? 1.346 -2.05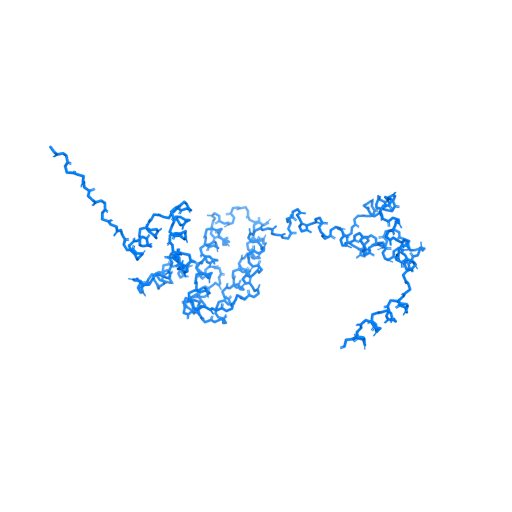0 1.409 1.00 95.38 147 LEU A CA 1
ATOM 1196 C C . LEU A 1 147 ? 0.148 -1.789 0.496 1.00 95.38 147 LEU A C 1
ATOM 1198 O O . LEU A 1 147 ? -0.345 -2.711 -0.153 1.00 95.38 147 LEU A O 1
ATOM 1202 N N . LEU A 1 148 ? -0.276 -0.530 0.359 1.00 94.56 148 LEU A N 1
ATOM 1203 C CA . LEU A 1 148 ? -1.380 -0.176 -0.536 1.00 94.56 148 LEU A CA 1
ATOM 1204 C C . LEU A 1 148 ? -1.079 -0.520 -1.998 1.00 94.56 148 LEU A C 1
ATOM 1206 O O . LEU A 1 148 ? -1.947 -1.031 -2.708 1.00 94.56 148 LEU A O 1
ATOM 1210 N N . ARG A 1 149 ? 0.148 -0.271 -2.470 1.00 93.00 149 ARG A N 1
ATOM 1211 C CA . ARG A 1 149 ? 0.558 -0.624 -3.840 1.00 93.00 149 ARG A CA 1
ATOM 1212 C C . ARG A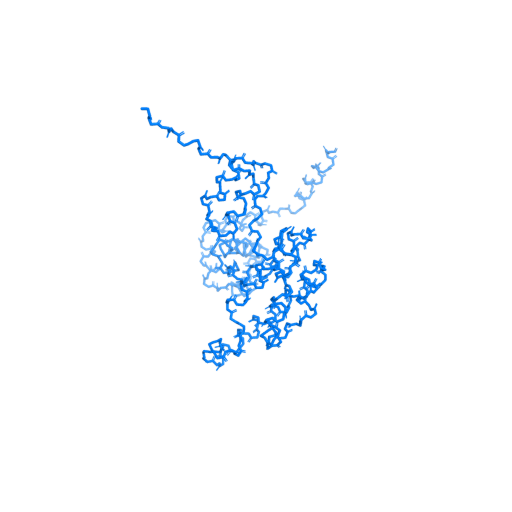 1 149 ? 0.510 -2.129 -4.079 1.00 93.00 149 ARG A C 1
ATOM 1214 O O . ARG A 1 149 ? 0.108 -2.535 -5.168 1.00 93.00 149 ARG A O 1
ATOM 1221 N N . MET A 1 150 ? 0.897 -2.928 -3.086 1.00 90.56 150 MET A N 1
ATOM 1222 C CA . MET A 1 150 ? 0.824 -4.386 -3.155 1.00 90.56 150 MET A CA 1
ATOM 1223 C C . MET A 1 150 ? -0.627 -4.869 -3.132 1.00 90.56 150 MET A C 1
ATOM 1225 O O . MET A 1 150 ? -1.040 -5.558 -4.061 1.00 90.56 150 MET A O 1
ATOM 1229 N N . ARG A 1 151 ? -1.440 -4.432 -2.159 1.00 89.81 151 ARG A N 1
ATOM 1230 C CA . ARG A 1 151 ? -2.859 -4.828 -2.049 1.00 89.81 151 ARG A CA 1
ATOM 1231 C C . ARG A 1 151 ? -3.681 -4.474 -3.279 1.00 89.81 151 ARG A C 1
ATOM 1233 O O . ARG A 1 151 ? -4.506 -5.262 -3.720 1.00 89.81 151 ARG A O 1
ATOM 1240 N N . THR A 1 152 ? -3.450 -3.298 -3.857 1.00 90.00 152 THR A N 1
ATOM 1241 C CA . THR A 1 152 ? -4.166 -2.858 -5.067 1.00 90.00 152 THR A CA 1
ATOM 1242 C C . THR A 1 152 ? -3.574 -3.410 -6.363 1.00 90.00 152 THR A C 1
ATOM 1244 O O . THR A 1 152 ? -4.068 -3.091 -7.447 1.00 90.00 152 THR A O 1
ATOM 1247 N N . ASN A 1 153 ? -2.510 -4.217 -6.275 1.00 88.62 153 ASN A N 1
ATOM 1248 C CA . ASN A 1 153 ? -1.750 -4.720 -7.413 1.00 88.62 153 ASN A CA 1
ATOM 1249 C C . ASN A 1 153 ? -1.335 -3.593 -8.385 1.00 88.62 153 ASN A C 1
ATOM 1251 O O . ASN A 1 153 ? -1.359 -3.743 -9.611 1.00 88.62 153 ASN A O 1
ATOM 1255 N N . LEU A 1 154 ? -0.982 -2.421 -7.840 1.00 89.25 154 LEU A N 1
ATOM 1256 C CA . LEU A 1 154 ? -0.758 -1.206 -8.625 1.00 89.25 154 LEU A CA 1
ATOM 1257 C C . LEU A 1 154 ? 0.416 -1.362 -9.596 1.00 89.25 154 LEU A C 1
ATOM 1259 O O . LEU A 1 154 ? 0.391 -0.803 -10.690 1.00 89.25 154 LEU A O 1
ATOM 1263 N N . LEU A 1 155 ? 1.438 -2.136 -9.226 1.00 83.06 155 LEU A N 1
ATOM 1264 C CA . LEU A 1 155 ? 2.622 -2.355 -10.064 1.00 83.06 155 LEU A CA 1
ATOM 1265 C C . LEU A 1 155 ? 2.297 -3.108 -11.364 1.00 83.06 155 LEU A C 1
ATOM 1267 O O . LEU A 1 155 ? 2.930 -2.858 -12.390 1.00 83.06 155 LEU A O 1
ATOM 1271 N N . ASN A 1 156 ? 1.268 -3.957 -11.341 1.00 85.69 156 ASN A N 1
ATOM 1272 C CA . ASN A 1 156 ? 0.773 -4.680 -12.513 1.00 85.69 156 ASN A CA 1
ATOM 1273 C C . ASN A 1 156 ? -0.458 -4.007 -13.139 1.00 85.69 156 ASN A C 1
ATOM 1275 O O . ASN A 1 156 ? -1.107 -4.567 -14.025 1.00 85.69 156 ASN A O 1
ATOM 1279 N N . ASN A 1 157 ? -0.803 -2.797 -12.694 1.00 92.50 157 ASN A N 1
ATOM 1280 C CA . ASN A 1 157 ? -1.918 -2.054 -13.248 1.00 92.50 157 ASN A CA 1
ATOM 1281 C C . ASN A 1 157 ? -1.620 -1.626 -14.692 1.00 92.50 157 ASN A C 1
ATOM 1283 O O . ASN A 1 157 ? -0.569 -1.049 -14.979 1.00 92.50 157 ASN A O 1
ATOM 1287 N N . LYS A 1 158 ? -2.598 -1.815 -15.586 1.00 92.50 158 LYS A N 1
ATOM 1288 C CA . LYS A 1 158 ? -2.504 -1.462 -17.011 1.00 92.50 158 LYS A CA 1
ATOM 1289 C C . LYS A 1 158 ? -1.959 -0.050 -17.253 1.00 92.50 158 LYS A C 1
ATOM 1291 O O . LYS A 1 158 ? -1.107 0.122 -18.120 1.00 92.50 158 LYS A O 1
ATOM 1296 N N . TYR A 1 159 ? -2.425 0.955 -16.511 1.00 91.75 159 TYR A N 1
ATOM 1297 C CA . TYR A 1 159 ? -2.002 2.343 -16.715 1.00 91.75 159 TYR A CA 1
ATOM 1298 C C . TYR A 1 159 ? -0.530 2.550 -16.345 1.00 91.75 159 TYR A C 1
ATOM 1300 O O . TYR A 1 159 ? 0.202 3.224 -17.074 1.00 91.75 159 TYR A O 1
ATOM 1308 N N . VAL A 1 160 ? -0.075 1.911 -15.263 1.00 90.06 160 VAL A N 1
ATOM 1309 C CA . VAL A 1 160 ? 1.334 1.919 -14.851 1.00 90.06 160 VAL A CA 1
ATOM 1310 C C . VAL A 1 160 ? 2.180 1.184 -15.888 1.00 90.06 160 VAL A C 1
ATOM 1312 O O . VAL A 1 160 ? 3.149 1.747 -16.395 1.00 90.06 160 VAL A O 1
ATOM 1315 N N . SER A 1 161 ? 1.776 -0.021 -16.298 1.00 87.56 161 SER A N 1
ATOM 1316 C CA . SER A 1 161 ? 2.496 -0.814 -17.300 1.00 87.56 161 SER A CA 1
ATOM 1317 C C . SER A 1 161 ? 2.608 -0.099 -18.652 1.00 87.56 161 SER A C 1
ATOM 1319 O O . SER A 1 161 ? 3.673 -0.107 -19.274 1.00 87.56 161 SER A O 1
ATOM 1321 N N . GLU A 1 162 ? 1.545 0.569 -19.110 1.00 89.31 162 GLU A N 1
ATOM 1322 C CA . GLU A 1 162 ? 1.567 1.377 -20.331 1.00 89.31 162 GLU A CA 1
ATOM 1323 C C . GLU A 1 162 ? 2.539 2.553 -20.220 1.00 89.31 162 GLU A C 1
ATOM 1325 O O . GLU A 1 162 ? 3.301 2.818 -21.155 1.00 89.31 162 GLU A O 1
ATOM 1330 N N . GLN A 1 163 ? 2.547 3.257 -19.087 1.00 89.31 163 GLN A N 1
ATOM 1331 C CA . GLN A 1 163 ? 3.474 4.358 -18.852 1.00 89.31 163 GLN A CA 1
ATOM 1332 C C . GLN A 1 163 ? 4.926 3.868 -18.808 1.00 89.31 163 GLN A C 1
ATOM 1334 O O . GLN A 1 163 ? 5.780 4.448 -19.485 1.00 89.31 163 GLN A O 1
ATOM 1339 N N . THR A 1 164 ? 5.207 2.777 -18.094 1.00 88.31 164 THR A N 1
ATOM 1340 C CA . THR A 1 164 ? 6.532 2.146 -18.049 1.00 88.31 164 THR A CA 1
ATOM 1341 C C . THR A 1 164 ? 6.977 1.702 -19.440 1.00 88.31 164 THR A C 1
ATOM 1343 O O . THR A 1 164 ? 8.111 1.965 -19.833 1.00 88.31 164 THR A O 1
ATOM 1346 N N . SER A 1 165 ? 6.084 1.112 -20.240 1.00 87.19 165 SER A N 1
ATOM 1347 C CA . SER A 1 165 ? 6.371 0.735 -21.629 1.00 87.19 165 SER A CA 1
ATOM 1348 C C . SER A 1 165 ? 6.713 1.953 -22.494 1.00 87.19 165 SER A C 1
ATOM 1350 O O . SER A 1 165 ? 7.707 1.944 -23.222 1.00 87.19 165 SER A O 1
ATOM 1352 N N . ARG A 1 166 ? 5.961 3.056 -22.361 1.00 89.00 166 ARG A N 1
ATOM 1353 C CA . ARG A 1 166 ? 6.262 4.326 -23.050 1.00 89.00 166 ARG A CA 1
ATOM 1354 C C . ARG A 1 166 ? 7.617 4.897 -22.631 1.00 89.00 166 ARG A C 1
ATOM 1356 O O . ARG A 1 166 ? 8.339 5.401 -23.489 1.00 89.00 166 ARG A O 1
ATOM 1363 N N . GLN A 1 167 ? 7.967 4.833 -21.347 1.00 89.62 167 GLN A N 1
ATOM 1364 C CA . GLN A 1 167 ? 9.271 5.278 -20.851 1.00 89.62 167 GLN A CA 1
ATOM 1365 C C . GLN A 1 167 ? 10.402 4.404 -21.398 1.00 89.62 167 GLN A C 1
ATOM 1367 O O . GLN A 1 167 ? 11.311 4.943 -22.024 1.00 89.62 167 GLN A O 1
ATOM 1372 N N . ARG A 1 168 ? 10.309 3.073 -21.272 1.00 90.25 168 ARG A N 1
ATOM 1373 C CA . ARG A 1 168 ? 11.286 2.129 -21.848 1.00 90.25 168 ARG A CA 1
ATOM 1374 C C . ARG A 1 168 ? 11.470 2.356 -23.343 1.00 90.25 168 ARG A C 1
ATOM 1376 O O . ARG A 1 168 ? 12.593 2.385 -23.825 1.00 90.25 168 ARG A O 1
ATOM 1383 N N . ARG A 1 169 ? 10.383 2.613 -24.072 1.00 91.12 169 ARG A N 1
ATOM 1384 C CA . ARG A 1 169 ? 10.430 2.937 -25.500 1.00 91.12 169 ARG A CA 1
ATOM 1385 C C . ARG A 1 169 ? 11.189 4.236 -25.792 1.00 91.12 169 ARG A C 1
ATOM 1387 O O . ARG A 1 169 ? 11.952 4.279 -26.751 1.00 91.12 169 ARG A O 1
ATOM 1394 N N . LYS A 1 170 ? 11.010 5.286 -24.983 1.00 90.38 170 LYS A N 1
ATOM 1395 C CA . LYS A 1 170 ? 11.782 6.537 -25.113 1.00 90.38 170 LYS A CA 1
ATOM 1396 C C . LYS A 1 170 ? 13.266 6.328 -24.800 1.00 90.38 170 LYS A C 1
ATOM 1398 O O . LYS A 1 170 ? 14.105 6.825 -25.543 1.00 90.38 170 LYS A O 1
ATOM 1403 N N . PHE A 1 171 ? 13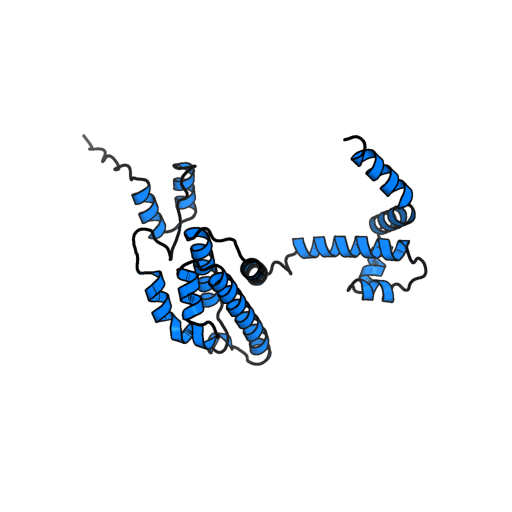.581 5.582 -23.743 1.00 90.00 171 PHE A N 1
ATOM 1404 C CA . PHE A 1 171 ? 14.963 5.254 -23.386 1.00 90.00 171 PHE A CA 1
ATOM 1405 C C . PHE A 1 171 ? 15.646 4.409 -24.464 1.00 90.00 171 PHE A C 1
ATOM 1407 O O . PHE A 1 171 ? 16.728 4.770 -24.913 1.00 90.00 171 PHE A O 1
ATOM 1414 N N . ALA A 1 172 ? 14.979 3.372 -24.973 1.00 91.44 172 ALA A N 1
ATOM 1415 C CA . ALA A 1 172 ? 15.500 2.550 -26.060 1.00 91.44 172 ALA A CA 1
ATOM 1416 C C . ALA A 1 172 ? 15.786 3.380 -27.322 1.00 91.44 172 ALA A C 1
ATOM 1418 O O . ALA A 1 172 ? 16.815 3.193 -27.959 1.00 91.44 172 ALA A O 1
ATOM 1419 N N . ALA A 1 173 ? 14.915 4.337 -27.664 1.00 91.44 173 ALA A N 1
ATOM 1420 C CA . ALA A 1 173 ? 15.154 5.244 -28.786 1.00 91.44 173 ALA A CA 1
ATOM 1421 C C . ALA A 1 173 ? 16.399 6.125 -28.579 1.00 91.44 173 ALA A C 1
ATOM 1423 O O . ALA A 1 173 ? 17.140 6.360 -29.530 1.00 91.44 173 ALA A O 1
ATOM 1424 N N . LYS A 1 174 ? 16.656 6.574 -27.344 1.00 89.44 174 LYS A N 1
ATOM 1425 C CA . LYS A 1 174 ? 17.869 7.325 -27.000 1.00 89.44 174 LYS A CA 1
ATOM 1426 C C . LYS A 1 174 ? 19.126 6.460 -27.130 1.00 89.44 174 LYS A C 1
ATOM 1428 O O . LYS A 1 174 ? 20.083 6.900 -27.751 1.00 89.44 174 LYS A O 1
ATOM 1433 N N . ILE A 1 175 ? 19.095 5.224 -26.633 1.00 90.31 175 ILE A N 1
ATOM 1434 C CA . ILE A 1 175 ? 20.227 4.290 -26.751 1.00 90.31 175 ILE A CA 1
ATOM 1435 C C . ILE A 1 175 ? 20.531 3.991 -28.225 1.00 90.31 175 ILE A C 1
ATOM 1437 O O . ILE A 1 175 ? 21.690 4.029 -28.620 1.00 90.31 175 ILE A O 1
ATOM 1441 N N . VAL A 1 176 ? 19.501 3.767 -29.052 1.00 91.94 176 VAL A N 1
ATOM 1442 C CA . VAL A 1 176 ? 19.642 3.573 -30.510 1.00 91.94 176 VAL A CA 1
ATOM 1443 C C . VAL A 1 176 ? 20.192 4.824 -31.208 1.00 91.94 176 VAL A C 1
ATOM 1445 O O . VAL A 1 176 ? 20.928 4.714 -32.187 1.00 91.94 176 VAL A O 1
ATOM 1448 N N . ALA A 1 177 ? 19.823 6.018 -30.742 1.00 89.81 177 ALA A N 1
ATOM 1449 C CA . ALA A 1 177 ? 20.348 7.272 -31.275 1.00 89.81 177 ALA A CA 1
ATOM 1450 C C . ALA A 1 177 ? 21.838 7.454 -30.950 1.00 89.81 177 ALA A C 1
ATOM 1452 O O . ALA A 1 177 ? 22.595 7.835 -31.837 1.00 89.81 177 ALA A O 1
ATOM 1453 N N . GLU A 1 178 ? 22.237 7.159 -29.709 1.00 87.56 178 GLU A N 1
ATOM 1454 C CA . GLU A 1 178 ? 23.616 7.281 -29.217 1.00 87.56 178 GLU A CA 1
ATOM 1455 C C . GLU A 1 178 ? 24.525 6.149 -29.740 1.00 87.56 178 GLU A C 1
ATOM 1457 O O . GLU A 1 178 ? 25.719 6.366 -29.921 1.00 87.56 178 GLU A O 1
ATOM 1462 N N . ASN A 1 179 ? 23.968 4.967 -30.035 1.00 89.00 179 ASN A N 1
ATOM 1463 C CA . ASN A 1 179 ? 24.709 3.774 -30.460 1.00 89.00 179 ASN A CA 1
ATOM 1464 C C . ASN A 1 179 ? 24.071 3.140 -31.715 1.00 89.00 179 ASN A C 1
ATOM 1466 O O . ASN A 1 179 ? 23.402 2.107 -31.614 1.00 89.00 179 ASN A O 1
ATOM 1470 N N . PRO A 1 180 ? 24.249 3.732 -32.910 1.00 85.50 180 PRO A N 1
ATOM 1471 C CA . PRO A 1 180 ? 23.583 3.271 -34.132 1.00 85.50 180 PRO A CA 1
ATOM 1472 C C . PRO A 1 180 ? 23.982 1.851 -34.566 1.00 85.50 180 PRO A C 1
ATOM 1474 O O . PRO A 1 180 ? 23.168 1.170 -35.189 1.00 85.50 180 PRO A O 1
ATOM 1477 N N . ASP A 1 181 ? 25.185 1.401 -34.201 1.00 89.06 181 ASP A N 1
ATOM 1478 C CA . ASP A 1 181 ? 25.725 0.084 -34.569 1.00 89.06 181 ASP A CA 1
ATOM 1479 C C . ASP A 1 181 ? 25.505 -0.993 -33.490 1.00 89.06 181 ASP A C 1
ATOM 1481 O O . ASP A 1 181 ? 25.899 -2.148 -33.665 1.00 89.06 181 ASP A O 1
ATOM 1485 N N . ALA A 1 182 ? 24.882 -0.643 -32.357 1.00 89.44 182 ALA A N 1
ATOM 1486 C CA . ALA A 1 182 ? 24.651 -1.591 -31.274 1.00 89.44 182 ALA A CA 1
ATOM 1487 C C . ALA A 1 182 ? 23.624 -2.668 -31.660 1.00 89.44 182 ALA A C 1
ATOM 1489 O O . ALA A 1 182 ? 22.608 -2.423 -32.318 1.00 89.44 182 ALA A O 1
ATOM 1490 N N . SER A 1 183 ? 23.874 -3.894 -31.200 1.00 93.12 183 SER A N 1
ATOM 1491 C CA . SER A 1 183 ? 22.988 -5.031 -31.434 1.00 93.12 183 SER A CA 1
ATOM 1492 C C . SER A 1 183 ? 21.624 -4.812 -30.780 1.00 93.12 183 SER A C 1
ATOM 1494 O O . SER A 1 183 ? 21.516 -4.532 -29.586 1.00 93.12 183 SER A O 1
ATOM 1496 N N . ILE A 1 184 ? 20.553 -5.063 -31.539 1.00 90.50 184 ILE A N 1
ATOM 1497 C CA . ILE A 1 184 ? 19.166 -5.026 -31.041 1.00 90.50 184 ILE A CA 1
ATOM 1498 C C . ILE A 1 184 ? 18.993 -5.938 -29.819 1.00 90.50 184 ILE A C 1
ATOM 1500 O O . ILE A 1 184 ? 18.218 -5.623 -28.920 1.00 90.50 184 ILE A O 1
ATOM 1504 N N . ARG A 1 185 ? 19.704 -7.071 -29.761 1.00 91.50 185 ARG A N 1
ATOM 1505 C CA . ARG A 1 185 ? 19.614 -7.987 -28.615 1.00 91.50 185 ARG A CA 1
ATOM 1506 C C . ARG A 1 185 ? 20.204 -7.378 -27.347 1.00 91.50 185 ARG A C 1
ATOM 1508 O O . ARG A 1 185 ? 19.620 -7.567 -26.284 1.00 91.50 185 ARG A O 1
ATOM 1515 N N . ASP A 1 186 ? 21.294 -6.629 -27.470 1.00 91.94 186 ASP A N 1
ATOM 1516 C CA . ASP A 1 186 ? 21.976 -6.022 -26.326 1.00 91.94 186 ASP A CA 1
ATOM 1517 C C . ASP A 1 186 ? 21.158 -4.851 -25.778 1.00 91.94 186 ASP A C 1
ATOM 1519 O O . ASP A 1 186 ? 20.862 -4.818 -24.584 1.00 91.94 186 ASP A O 1
ATOM 1523 N N . ILE A 1 187 ? 20.641 -3.990 -26.664 1.00 91.06 187 ILE A N 1
ATOM 1524 C CA . ILE A 1 187 ? 19.732 -2.894 -26.288 1.00 91.06 187 ILE A CA 1
ATOM 1525 C C . ILE A 1 187 ? 18.445 -3.446 -25.652 1.00 91.06 187 ILE A C 1
ATOM 1527 O O . ILE A 1 187 ? 17.948 -2.913 -24.661 1.00 91.06 187 ILE A O 1
ATOM 1531 N N . ALA A 1 188 ? 17.882 -4.530 -26.198 1.00 91.31 188 ALA A N 1
ATOM 1532 C CA . ALA A 1 188 ? 16.676 -5.145 -25.645 1.00 91.31 188 ALA A CA 1
ATOM 1533 C C . ALA A 1 188 ? 16.914 -5.729 -24.243 1.00 91.31 188 ALA A C 1
ATOM 1535 O O . ALA A 1 188 ? 16.070 -5.555 -23.360 1.00 91.31 188 ALA A O 1
ATOM 1536 N N . LYS A 1 189 ? 18.069 -6.375 -24.031 1.00 90.81 189 LYS A N 1
ATOM 1537 C CA . LYS A 1 189 ? 18.484 -6.911 -22.730 1.00 90.81 189 LYS A CA 1
ATOM 1538 C C . LYS A 1 189 ? 18.652 -5.796 -21.702 1.00 90.81 189 LYS A C 1
ATOM 1540 O O . LYS A 1 189 ? 18.084 -5.898 -20.620 1.00 90.81 189 LYS A O 1
ATOM 1545 N N . GLU A 1 190 ? 19.365 -4.730 -22.053 1.00 87.75 190 GLU A N 1
ATOM 1546 C CA . GLU A 1 190 ? 19.556 -3.560 -21.187 1.00 87.75 190 GLU A CA 1
ATOM 1547 C C . GLU A 1 190 ? 18.219 -2.905 -20.812 1.00 87.75 190 GLU A C 1
ATOM 1549 O O . GLU A 1 190 ? 18.018 -2.467 -19.682 1.00 87.75 190 GLU A O 1
ATOM 1554 N N . MET A 1 191 ? 17.254 -2.917 -21.734 1.00 85.88 191 MET A N 1
ATOM 1555 C CA . MET A 1 191 ? 15.932 -2.336 -21.510 1.00 85.88 191 MET A CA 1
ATOM 1556 C C . MET A 1 191 ? 14.923 -3.264 -20.832 1.00 85.88 191 MET A C 1
ATOM 1558 O O . MET A 1 191 ? 13.784 -2.849 -20.583 1.00 85.88 191 MET A O 1
ATOM 1562 N N . GLY A 1 192 ? 15.310 -4.507 -20.533 1.00 86.50 192 GLY A N 1
ATOM 1563 C CA . GLY A 1 192 ? 14.417 -5.501 -19.943 1.00 86.50 192 GLY A CA 1
ATOM 1564 C C . GLY A 1 192 ? 13.175 -5.746 -20.806 1.00 86.50 192 GLY A C 1
ATOM 1565 O O . GLY A 1 192 ? 12.060 -5.840 -20.285 1.00 86.50 192 GLY A O 1
ATOM 1566 N N . VAL A 1 193 ? 13.338 -5.767 -22.132 1.00 90.50 193 VAL A N 1
ATOM 1567 C CA . VAL A 1 193 ? 12.269 -6.059 -23.100 1.00 90.50 193 VAL A CA 1
ATOM 1568 C C . VAL A 1 193 ? 12.678 -7.202 -24.021 1.00 90.50 193 VAL A C 1
ATOM 1570 O O . VAL A 1 193 ? 13.855 -7.452 -24.262 1.00 90.50 193 VAL A O 1
ATOM 1573 N N . ASN A 1 194 ? 11.695 -7.902 -24.585 1.00 93.12 194 ASN A N 1
ATOM 1574 C CA . ASN A 1 194 ? 11.974 -8.906 -25.605 1.00 93.12 194 ASN A CA 1
ATOM 1575 C C . ASN A 1 194 ? 12.539 -8.227 -26.872 1.00 93.12 194 ASN A C 1
ATOM 1577 O O . ASN A 1 194 ? 12.016 -7.207 -27.324 1.00 93.12 194 ASN A O 1
ATOM 1581 N N . HIS A 1 195 ? 13.580 -8.806 -27.476 1.00 93.62 195 HIS A N 1
ATOM 1582 C CA . HIS A 1 195 ? 14.184 -8.303 -28.716 1.00 93.62 195 HIS A CA 1
ATOM 1583 C C . HIS A 1 195 ? 13.177 -8.168 -29.873 1.00 93.62 195 HIS A C 1
ATOM 1585 O O . HIS A 1 195 ? 13.294 -7.246 -30.678 1.00 93.62 195 HIS A O 1
ATOM 1591 N N . VAL A 1 196 ? 12.148 -9.022 -29.928 1.00 94.69 196 VAL A N 1
ATOM 1592 C CA . VAL A 1 196 ? 11.045 -8.921 -30.899 1.00 94.69 196 VAL A CA 1
ATOM 1593 C C . VAL A 1 196 ? 10.242 -7.635 -30.684 1.00 94.69 196 VAL A C 1
ATOM 1595 O O . VAL A 1 196 ? 9.889 -6.959 -31.650 1.00 94.69 196 VAL A O 1
ATOM 1598 N N . THR A 1 197 ? 10.005 -7.253 -29.427 1.00 92.69 197 THR A N 1
ATOM 1599 C CA . THR A 1 197 ? 9.315 -6.007 -29.067 1.00 92.69 197 THR A CA 1
ATOM 1600 C C . THR A 1 197 ? 10.118 -4.791 -29.510 1.00 92.69 197 THR A C 1
ATOM 1602 O O . THR A 1 197 ? 9.565 -3.888 -30.138 1.00 92.69 197 THR A O 1
ATOM 1605 N N . LEU A 1 198 ? 11.428 -4.779 -29.240 1.00 92.44 198 LEU A N 1
ATOM 1606 C CA . LEU A 1 198 ? 12.299 -3.689 -29.679 1.00 92.44 198 LEU A CA 1
ATOM 1607 C C . LEU A 1 198 ? 12.355 -3.600 -31.210 1.00 92.44 198 LEU A C 1
ATOM 1609 O O . LEU A 1 198 ? 12.223 -2.515 -31.773 1.00 92.44 198 LEU A O 1
ATOM 1613 N N . TYR A 1 199 ? 12.462 -4.738 -31.895 1.00 93.25 199 TYR A N 1
ATOM 1614 C CA . TYR A 1 199 ? 12.436 -4.794 -33.355 1.00 93.25 199 TYR A CA 1
ATOM 1615 C C . TYR A 1 199 ? 11.121 -4.250 -33.939 1.00 93.25 199 TYR A C 1
ATOM 1617 O O . TYR A 1 199 ? 11.135 -3.488 -34.908 1.00 93.25 199 TYR A O 1
ATOM 1625 N N . ALA A 1 200 ? 9.978 -4.576 -33.326 1.00 92.94 200 ALA A N 1
ATOM 1626 C CA . ALA A 1 200 ? 8.686 -4.009 -33.702 1.00 92.94 200 ALA A CA 1
ATOM 1627 C C . ALA A 1 200 ? 8.645 -2.487 -33.485 1.00 92.94 200 ALA A C 1
ATOM 1629 O O . ALA A 1 200 ? 8.170 -1.757 -34.356 1.00 92.94 200 ALA A O 1
ATOM 1630 N N . TRP A 1 201 ? 9.198 -1.986 -32.374 1.00 93.88 201 TRP A N 1
ATOM 1631 C CA . TRP A 1 201 ? 9.304 -0.546 -32.129 1.00 93.88 201 TRP A CA 1
ATOM 1632 C C . TRP A 1 201 ? 10.151 0.159 -33.183 1.00 93.88 201 TRP A C 1
ATOM 1634 O O . TRP A 1 201 ? 9.726 1.196 -33.675 1.00 93.88 201 TRP A O 1
ATOM 1644 N N . MET A 1 202 ? 11.289 -0.402 -33.596 1.00 91.38 202 MET A N 1
ATOM 1645 C CA . MET A 1 202 ? 12.153 0.204 -34.621 1.00 91.38 202 MET A CA 1
ATOM 1646 C C . MET A 1 202 ? 11.465 0.368 -35.984 1.00 91.38 202 MET A C 1
ATOM 1648 O O . MET A 1 202 ? 11.840 1.241 -36.770 1.00 91.38 202 MET A O 1
ATOM 1652 N N . LYS A 1 203 ? 10.441 -0.441 -36.279 1.00 92.62 203 LYS A N 1
ATOM 1653 C CA . LYS A 1 203 ? 9.621 -0.301 -37.493 1.00 92.62 203 LYS A CA 1
ATOM 1654 C C . LYS A 1 203 ? 8.564 0.796 -37.382 1.00 92.62 203 LYS A C 1
ATOM 1656 O O . LYS A 1 203 ? 8.121 1.309 -38.408 1.00 92.62 203 LYS A O 1
ATOM 1661 N N . ASP A 1 204 ? 8.178 1.174 -36.170 1.00 94.25 204 ASP A N 1
ATOM 1662 C CA . ASP A 1 204 ? 7.133 2.157 -35.919 1.00 94.25 204 ASP A CA 1
ATOM 1663 C C . ASP A 1 204 ? 7.617 3.594 -36.185 1.00 94.25 204 ASP A C 1
ATOM 1665 O O . ASP A 1 204 ? 8.670 4.032 -35.712 1.00 94.25 204 ASP A O 1
ATOM 1669 N N . LYS A 1 205 ? 6.802 4.358 -36.923 1.00 93.50 205 LYS A N 1
ATOM 1670 C CA . LYS A 1 205 ? 7.102 5.739 -37.324 1.00 93.50 205 LYS A CA 1
ATOM 1671 C C . LYS A 1 205 ? 7.383 6.658 -36.129 1.00 93.50 205 LYS A C 1
ATOM 1673 O O . LYS A 1 205 ? 8.356 7.404 -36.159 1.00 93.50 205 LYS A O 1
ATOM 1678 N N . LYS A 1 206 ? 6.591 6.569 -35.057 1.00 90.25 206 LYS A N 1
ATOM 1679 C CA . LYS A 1 206 ? 6.777 7.394 -33.855 1.00 90.25 206 LYS A CA 1
ATOM 1680 C C . LYS A 1 206 ? 8.086 7.064 -33.150 1.00 90.25 206 LYS A C 1
ATOM 1682 O O . LYS A 1 206 ? 8.694 7.954 -32.574 1.00 90.25 206 LYS A O 1
ATOM 1687 N N . PHE A 1 207 ? 8.531 5.805 -33.178 1.00 92.50 207 PHE A N 1
ATOM 1688 C CA . PHE A 1 207 ? 9.833 5.455 -32.605 1.00 92.50 207 PHE A CA 1
ATOM 1689 C C . PHE A 1 207 ? 10.968 6.109 -33.388 1.00 92.50 207 PHE A C 1
ATOM 1691 O O . PHE A 1 207 ? 11.824 6.748 -32.786 1.00 92.50 207 PHE A O 1
ATOM 1698 N N . LYS A 1 208 ? 10.933 6.017 -34.722 1.00 92.81 208 LYS A N 1
ATOM 1699 C CA . LYS A 1 208 ? 11.926 6.659 -35.595 1.00 92.81 208 LYS A CA 1
ATOM 1700 C C . LYS A 1 208 ? 11.980 8.170 -35.374 1.00 92.81 208 LYS A C 1
ATOM 1702 O O . LYS A 1 208 ? 13.060 8.721 -35.233 1.00 92.81 208 LYS A O 1
ATOM 1707 N N . GLU A 1 209 ? 10.828 8.826 -35.237 1.00 91.31 209 GLU A N 1
ATOM 1708 C CA . GLU A 1 209 ? 10.761 10.258 -34.912 1.00 91.31 209 GLU A CA 1
ATOM 1709 C C . GLU A 1 209 ? 11.382 10.610 -33.550 1.00 91.31 209 GLU A C 1
ATOM 1711 O O . GLU A 1 209 ? 11.873 11.725 -33.378 1.00 91.31 209 GLU A O 1
ATOM 1716 N N . ILE A 1 210 ? 11.331 9.704 -32.566 1.00 90.12 210 ILE A N 1
ATOM 1717 C CA . ILE A 1 210 ? 11.985 9.900 -31.263 1.00 90.12 210 ILE A CA 1
ATOM 1718 C C . ILE A 1 210 ? 13.498 9.701 -31.398 1.00 90.12 210 ILE A C 1
ATOM 1720 O O . ILE A 1 210 ? 14.245 10.495 -30.837 1.00 90.12 210 ILE A O 1
ATOM 1724 N N . VAL A 1 211 ? 13.944 8.692 -32.155 1.00 91.00 211 VAL A N 1
ATOM 1725 C CA . VAL A 1 211 ? 15.371 8.451 -32.440 1.00 91.00 211 VAL A CA 1
ATOM 1726 C C . VAL A 1 211 ? 15.985 9.656 -33.152 1.00 91.00 211 VAL A C 1
ATOM 1728 O O . VAL A 1 211 ? 16.994 10.176 -32.697 1.00 91.00 211 VAL A O 1
ATOM 1731 N N . GLU A 1 212 ? 15.354 10.153 -34.216 1.00 90.12 212 GLU A N 1
ATOM 1732 C CA . GLU A 1 212 ? 15.846 11.320 -34.962 1.00 90.12 212 GLU A CA 1
ATOM 1733 C C . GLU A 1 212 ? 15.873 12.584 -34.100 1.00 90.12 212 GLU A C 1
ATOM 1735 O O . GLU A 1 212 ? 16.850 13.329 -34.110 1.00 90.12 212 GLU A O 1
ATOM 1740 N N . ARG A 1 213 ? 14.840 12.806 -33.277 1.00 86.25 213 ARG A N 1
ATOM 1741 C CA . ARG A 1 213 ? 14.860 13.898 -32.295 1.00 86.25 213 ARG A CA 1
ATOM 1742 C C . ARG A 1 213 ? 15.993 13.754 -31.287 1.00 86.25 213 ARG A C 1
ATOM 1744 O O . ARG A 1 213 ? 16.584 14.760 -30.926 1.00 86.25 213 ARG A O 1
ATOM 1751 N N . ALA A 1 214 ? 16.284 12.538 -30.834 1.00 86.50 214 ALA A N 1
ATOM 1752 C CA . ALA A 1 214 ? 17.372 12.281 -29.899 1.00 86.50 214 ALA A CA 1
ATOM 1753 C C . ALA A 1 214 ? 18.757 12.452 -30.549 1.00 86.50 214 ALA A C 1
ATOM 1755 O O . ALA A 1 214 ? 19.657 12.956 -29.887 1.00 86.50 214 ALA A O 1
ATOM 1756 N N . ARG A 1 215 ? 18.922 12.098 -31.832 1.00 85.00 215 ARG A N 1
ATOM 1757 C CA . ARG A 1 215 ? 20.162 12.320 -32.604 1.00 85.00 215 ARG A CA 1
ATOM 1758 C C . ARG A 1 215 ? 20.461 13.798 -32.811 1.00 85.00 215 ARG A C 1
ATOM 1760 O O . ARG A 1 215 ? 21.600 14.218 -32.672 1.00 85.00 215 ARG A O 1
ATOM 1767 N N . ASN A 1 216 ? 19.422 14.569 -33.115 1.00 81.19 216 ASN A N 1
ATOM 1768 C CA . ASN A 1 216 ? 19.521 16.007 -33.352 1.00 81.19 216 ASN A CA 1
ATOM 1769 C C . ASN A 1 216 ? 19.448 16.831 -32.055 1.00 81.19 216 ASN A C 1
ATOM 1771 O O . ASN A 1 216 ? 19.376 18.055 -32.112 1.00 81.19 216 ASN A O 1
ATOM 1775 N N . PHE A 1 217 ? 19.412 16.180 -30.887 1.00 74.62 217 PHE A N 1
ATOM 1776 C CA . PHE A 1 217 ? 19.386 16.871 -29.606 1.00 74.62 217 PHE A CA 1
ATOM 1777 C C . PHE A 1 217 ? 20.796 17.339 -29.241 1.00 74.62 217 PHE A C 1
ATOM 1779 O O . PHE A 1 217 ? 21.586 16.583 -28.671 1.00 74.62 217 PHE A O 1
ATOM 1786 N N . ASP A 1 218 ? 21.096 18.599 -29.545 1.00 72.25 218 ASP A N 1
ATOM 1787 C CA . ASP A 1 218 ? 22.309 19.252 -29.070 1.00 72.25 218 ASP A CA 1
ATOM 1788 C C . ASP A 1 218 ? 22.169 19.596 -27.576 1.00 72.25 218 ASP A C 1
ATOM 1790 O O . ASP A 1 218 ? 21.390 20.465 -27.165 1.00 72.25 218 ASP A O 1
ATOM 1794 N N . ARG A 1 219 ? 22.935 18.886 -26.737 1.00 65.50 219 ARG A N 1
ATOM 1795 C CA . ARG A 1 219 ? 22.974 19.143 -25.292 1.00 65.50 219 ARG A CA 1
ATOM 1796 C C . ARG A 1 219 ? 23.504 20.548 -24.988 1.00 65.50 219 ARG A C 1
ATOM 1798 O O . ARG A 1 219 ? 23.025 21.151 -24.030 1.00 65.50 219 ARG A O 1
ATOM 1805 N N . GLU A 1 220 ? 24.450 21.080 -25.764 1.00 61.12 220 GLU A N 1
ATOM 1806 C CA . GLU A 1 220 ? 25.006 22.417 -25.523 1.00 61.12 220 GLU A CA 1
ATOM 1807 C C . GLU A 1 220 ? 23.983 23.517 -25.796 1.00 61.12 220 GLU A C 1
ATOM 1809 O O . GLU A 1 220 ? 23.857 24.455 -25.005 1.00 61.12 220 GLU A O 1
ATOM 1814 N N . GLU A 1 221 ? 23.227 23.402 -26.886 1.00 64.69 221 GLU A N 1
ATOM 1815 C CA . GLU A 1 221 ? 22.181 24.364 -27.231 1.00 64.69 221 GLU A CA 1
ATOM 1816 C C . GLU A 1 221 ? 21.044 24.346 -26.198 1.00 64.69 221 GLU A C 1
ATOM 1818 O O . GLU A 1 221 ? 20.596 25.403 -25.747 1.00 64.69 221 GLU A O 1
ATOM 1823 N N . PHE A 1 222 ? 20.646 23.159 -25.723 1.00 71.75 222 PHE A N 1
ATOM 1824 C CA . PHE A 1 222 ? 19.640 23.014 -24.670 1.00 71.75 222 PHE A CA 1
ATOM 1825 C C . PHE A 1 222 ? 20.066 23.673 -23.349 1.00 71.75 222 PHE A C 1
ATOM 1827 O O . PHE A 1 222 ? 19.292 24.434 -22.766 1.00 71.75 222 PHE A O 1
ATOM 1834 N N . PHE A 1 223 ? 21.296 23.438 -22.877 1.00 67.88 223 PHE A N 1
ATOM 1835 C CA . PHE A 1 223 ? 21.779 24.059 -21.638 1.00 67.88 223 PHE A CA 1
ATOM 1836 C C . PHE A 1 223 ? 22.008 25.570 -21.782 1.00 67.88 223 PHE A C 1
ATOM 1838 O O . PHE A 1 223 ? 21.732 26.306 -20.834 1.00 67.88 223 PHE A O 1
ATOM 1845 N N . LYS A 1 224 ? 22.414 26.063 -22.962 1.00 68.56 224 LYS A N 1
ATOM 1846 C CA . LYS A 1 224 ? 22.444 27.509 -23.259 1.00 68.56 224 LYS A CA 1
ATOM 1847 C C . LYS A 1 224 ? 21.046 28.130 -23.197 1.00 68.56 224 LYS A C 1
ATOM 1849 O O . LYS A 1 224 ? 20.891 29.229 -22.665 1.00 68.56 224 LYS A O 1
ATOM 1854 N N . LEU A 1 225 ? 20.027 27.431 -23.698 1.00 65.31 225 LEU A N 1
ATOM 1855 C CA . LEU A 1 225 ? 18.636 27.887 -23.675 1.00 65.31 225 LEU A CA 1
ATOM 1856 C C . LEU A 1 225 ? 18.065 27.917 -22.247 1.00 65.31 225 LEU A C 1
ATOM 1858 O O . LEU A 1 225 ? 17.481 28.916 -21.835 1.00 65.31 225 LEU A O 1
ATOM 1862 N N . VAL A 1 226 ? 18.273 26.849 -21.470 1.00 71.44 226 VAL A N 1
ATOM 1863 C CA . VAL A 1 226 ? 17.823 26.759 -20.069 1.00 71.44 226 VAL A CA 1
ATOM 1864 C C . VAL A 1 226 ? 18.556 27.774 -19.189 1.00 71.44 226 VAL A C 1
ATOM 1866 O O . VAL A 1 226 ? 17.922 28.436 -18.373 1.00 71.44 226 VAL A O 1
ATOM 1869 N N . GLY A 1 227 ? 19.863 27.962 -19.394 1.00 69.00 227 GLY A N 1
ATOM 1870 C CA . GLY A 1 227 ? 20.651 28.979 -18.695 1.00 69.00 227 GLY A CA 1
ATOM 1871 C C . GLY A 1 227 ? 20.169 30.406 -18.970 1.00 69.00 227 GLY A C 1
ATOM 1872 O O . GLY A 1 227 ? 20.111 31.208 -18.046 1.00 69.00 227 GLY A O 1
ATOM 1873 N N . LYS A 1 228 ? 19.744 30.719 -20.204 1.00 69.25 228 LYS A N 1
ATOM 1874 C CA . LYS A 1 228 ? 19.095 32.005 -20.521 1.00 69.25 228 LYS A CA 1
ATOM 1875 C C . LYS A 1 228 ? 17.778 32.191 -19.766 1.00 69.25 228 LYS A C 1
ATOM 1877 O O . LYS A 1 228 ? 17.595 33.204 -19.110 1.00 69.25 228 LYS A O 1
ATOM 1882 N N . VAL A 1 229 ? 16.896 31.193 -19.794 1.00 72.06 229 VAL A N 1
ATOM 1883 C CA . VAL A 1 229 ? 15.575 31.265 -19.138 1.00 72.06 229 VAL A CA 1
ATOM 1884 C C . VAL A 1 229 ? 15.679 31.376 -17.610 1.00 72.06 229 VAL A C 1
ATOM 1886 O O . VAL A 1 229 ? 14.803 31.961 -16.978 1.00 72.06 229 VAL A O 1
ATOM 1889 N N . LEU A 1 230 ? 16.730 30.815 -17.008 1.00 61.56 230 LEU A N 1
ATOM 1890 C CA . LEU A 1 230 ? 16.982 30.912 -15.567 1.00 61.56 230 LEU A CA 1
ATOM 1891 C C . LEU A 1 230 ? 17.663 32.224 -15.151 1.00 61.56 230 LEU A C 1
ATOM 1893 O O . LEU A 1 230 ? 17.491 32.626 -14.007 1.00 61.56 230 LEU A O 1
ATOM 1897 N N . ASN A 1 231 ? 18.395 32.880 -16.057 1.00 63.00 231 ASN A N 1
ATOM 1898 C CA . ASN A 1 231 ? 19.059 34.164 -15.803 1.00 63.00 231 ASN A CA 1
ATOM 1899 C C . ASN A 1 231 ? 18.199 35.389 -16.176 1.00 63.00 231 ASN A C 1
ATOM 1901 O O . ASN A 1 231 ? 18.544 36.499 -15.787 1.00 63.00 231 ASN A O 1
ATOM 1905 N N . ASP A 1 232 ? 17.098 35.191 -16.910 1.00 55.16 232 ASP A N 1
ATOM 1906 C CA . ASP A 1 232 ? 16.103 36.224 -17.253 1.00 55.16 232 ASP A CA 1
ATOM 1907 C C . ASP A 1 232 ? 14.931 36.296 -16.234 1.00 55.16 232 ASP A C 1
ATOM 1909 O O . ASP A 1 232 ? 13.861 36.830 -16.540 1.00 55.16 232 ASP A O 1
ATOM 1913 N N . LYS A 1 233 ? 15.109 35.753 -15.021 1.00 46.44 233 LYS A N 1
ATOM 1914 C CA . LYS A 1 233 ? 14.217 35.927 -13.859 1.00 46.44 233 LYS A CA 1
ATOM 1915 C C . LYS A 1 233 ? 14.945 36.639 -12.730 1.00 46.44 233 LYS A C 1
ATOM 1917 O O . LYS A 1 233 ? 14.262 37.411 -12.023 1.00 46.44 233 LYS A O 1
#

Radius of gyration: 27.39 Å; chains: 1; bounding box: 82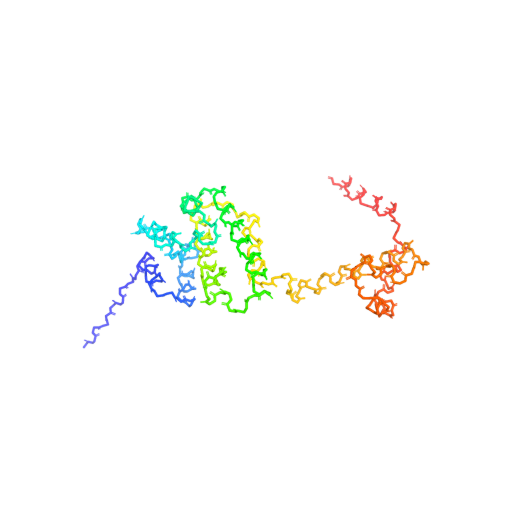×62×62 Å

pLDDT: mean 86.6, std 12.2, range [39.0, 98.56]

Secondary structure (DSSP, 8-state):
-----------HHHHHHHHHHS--HHHHHHHHHH-TTS-----SSS-TT-TTHHHHHHHHTHHHHHHTT--HHHHHHHHTT-HHHHHHHHHHHHHHHHHHHHHHHHSTTTTTTTSS--HHHHHHHHHHHHHHHHHTTPPPPHHHHHHHHHHTTGGG-HHHHHHHHHHHHHHHHHHHHH-TTS-HHHHHHHTTS-HHHHHHHHHSHHHHHHHHHHHT--HHHHHHHHHHHHH--

Foldseek 3Di:
DDPPPDPPDDDLVRLLVVCLVPPDPVSLVVSCVVPVPDRSPNDNQDDPVDPCRQVVCLVVCQVLCVLLPNHSVLSVCLLVLPQVSLLVNLVSLVSLVVVVVVVVVPDPPCVVVSNGDDPVVSVVSLSSSVSSCVVVVHDDDVSSVVSVCVVVVVCPDPVNVVVLVVVLLLVLLLVCLVCVPDDLCVSCVVSVHDSVVSVVLVPDPVSVVSNVCNNPDDPVVVVVVVVVVVVVD